Protein AF-A0A0C9QZH7-F1 (afdb_monomer_lite)

InterPro domains:
  IPR002656 Acyltransferase 3 domain [PF01757] (130-266)
  IPR052728 Oxygen and lipid transport regulator [PTHR11161] (38-274)

Structure (mmCIF, N/CA/C/O backbone):
data_AF-A0A0C9QZH7-F1
#
_entry.id   AF-A0A0C9QZH7-F1
#
loop_
_atom_site.group_PDB
_atom_site.id
_atom_site.type_symbol
_atom_site.label_atom_id
_atom_site.label_alt_id
_atom_site.label_comp_id
_atom_site.label_asym_id
_atom_site.label_entity_id
_atom_site.label_seq_id
_atom_site.pdbx_PDB_ins_code
_atom_site.Cartn_x
_atom_site.Cartn_y
_atom_site.Cartn_z
_atom_site.occupancy
_atom_site.B_iso_or_equiv
_atom_site.auth_seq_id
_atom_site.auth_comp_id
_atom_site.auth_asym_id
_atom_site.auth_atom_id
_atom_site.pdbx_PDB_model_num
ATOM 1 N N . MET A 1 1 ? 30.716 -9.832 -28.377 1.00 58.97 1 MET A N 1
ATOM 2 C CA . MET A 1 1 ? 31.434 -9.532 -29.642 1.00 58.97 1 MET A CA 1
ATOM 3 C C . MET A 1 1 ? 30.776 -10.191 -30.859 1.00 58.97 1 MET A C 1
ATOM 5 O O . MET A 1 1 ? 30.567 -9.501 -31.844 1.00 58.97 1 MET A O 1
ATOM 9 N N . ILE A 1 2 ? 30.371 -11.468 -30.780 1.00 73.25 2 ILE A N 1
ATOM 10 C CA . ILE A 1 2 ? 29.700 -12.195 -31.881 1.00 73.25 2 ILE A CA 1
ATOM 11 C C . ILE A 1 2 ? 28.333 -11.587 -32.252 1.00 73.25 2 ILE A C 1
ATOM 13 O O . ILE A 1 2 ? 28.113 -11.280 -33.414 1.00 73.25 2 ILE A O 1
ATOM 17 N N . LEU A 1 3 ? 27.451 -11.328 -31.275 1.00 66.56 3 LEU A N 1
ATOM 18 C CA . LEU A 1 3 ? 26.120 -10.742 -31.528 1.00 66.56 3 LEU A CA 1
ATOM 19 C C . LEU A 1 3 ? 26.189 -9.382 -32.236 1.00 66.56 3 LEU A C 1
ATOM 21 O O . LEU A 1 3 ? 25.459 -9.150 -33.189 1.00 66.56 3 LEU A O 1
ATOM 25 N N . ARG A 1 4 ? 27.113 -8.508 -31.816 1.00 66.06 4 ARG A N 1
ATOM 26 C CA . ARG A 1 4 ? 27.319 -7.197 -32.448 1.00 66.06 4 ARG A CA 1
ATOM 27 C C . ARG A 1 4 ? 27.715 -7.339 -33.918 1.00 66.06 4 ARG A C 1
ATOM 29 O O . ARG A 1 4 ? 27.120 -6.703 -34.772 1.00 66.06 4 ARG A O 1
ATOM 36 N N . LYS A 1 5 ? 28.650 -8.250 -34.203 1.00 69.88 5 LYS A N 1
ATOM 37 C CA . LYS A 1 5 ? 29.094 -8.559 -35.564 1.00 69.88 5 LYS A CA 1
ATOM 38 C C . LYS A 1 5 ? 27.959 -9.129 -36.426 1.00 69.88 5 LYS A C 1
ATOM 40 O O . LYS A 1 5 ? 27.836 -8.757 -37.580 1.00 69.88 5 LYS A O 1
ATOM 45 N N . ILE A 1 6 ? 27.093 -9.972 -35.859 1.00 69.75 6 ILE A N 1
ATOM 46 C CA . ILE A 1 6 ? 25.930 -10.542 -36.562 1.00 69.75 6 ILE A CA 1
ATOM 47 C C . ILE A 1 6 ? 24.923 -9.457 -36.977 1.00 69.75 6 ILE A C 1
ATOM 49 O O . ILE A 1 6 ? 24.438 -9.496 -38.110 1.00 69.75 6 ILE A O 1
ATOM 53 N N . PHE A 1 7 ? 24.622 -8.506 -36.085 1.00 68.19 7 PHE A N 1
ATOM 54 C CA . PHE A 1 7 ? 23.697 -7.405 -36.374 1.00 68.19 7 PHE A CA 1
ATOM 55 C C . PHE A 1 7 ? 24.301 -6.367 -37.333 1.00 68.19 7 PHE A C 1
ATOM 57 O O . PHE A 1 7 ? 23.619 -5.970 -38.276 1.00 68.19 7 PHE A O 1
ATOM 64 N N . ASP A 1 8 ? 25.578 -6.005 -37.162 1.00 68.38 8 ASP A N 1
ATOM 65 C CA . ASP A 1 8 ? 26.275 -5.052 -38.040 1.00 68.38 8 ASP A CA 1
ATOM 66 C C . ASP A 1 8 ? 26.484 -5.619 -39.459 1.00 68.38 8 ASP A C 1
ATOM 68 O O . ASP A 1 8 ? 26.298 -4.914 -40.448 1.00 68.38 8 ASP A O 1
ATOM 72 N N . GLU A 1 9 ? 26.828 -6.908 -39.589 1.00 70.56 9 GLU A N 1
ATOM 73 C CA . GLU A 1 9 ? 27.093 -7.553 -40.888 1.00 70.56 9 GLU A CA 1
ATOM 74 C C . GLU A 1 9 ? 25.821 -8.078 -41.585 1.00 70.56 9 GLU A C 1
ATOM 76 O O . GLU A 1 9 ? 25.919 -8.665 -42.663 1.00 70.56 9 GLU A O 1
ATOM 81 N N . ARG A 1 10 ? 24.625 -7.891 -40.993 1.00 66.31 10 ARG A N 1
ATOM 82 C CA . ARG A 1 10 ? 23.317 -8.352 -41.520 1.00 66.31 10 ARG A CA 1
ATOM 83 C C . ARG A 1 10 ? 23.343 -9.795 -42.053 1.00 66.31 10 ARG A C 1
ATOM 85 O O . ARG A 1 10 ? 22.723 -10.122 -43.063 1.00 66.31 10 ARG A O 1
ATOM 92 N N . THR A 1 11 ? 24.061 -10.679 -41.362 1.00 64.56 11 THR A N 1
ATOM 93 C CA . THR A 1 11 ? 24.297 -12.063 -41.820 1.00 64.56 11 THR A CA 1
ATOM 94 C C . THR A 1 11 ? 23.043 -12.942 -41.770 1.00 64.56 11 THR A C 1
ATOM 96 O O . THR A 1 11 ? 22.973 -13.957 -42.463 1.00 64.56 11 THR A O 1
ATOM 99 N N . TRP A 1 12 ? 22.020 -12.546 -41.004 1.00 60.03 12 TRP A N 1
ATOM 100 C CA . TRP A 1 12 ? 20.695 -13.161 -41.055 1.00 60.03 12 TRP A CA 1
ATOM 101 C C . TRP A 1 12 ? 19.835 -12.544 -42.161 1.00 60.03 12 TRP A C 1
ATOM 103 O O . TRP A 1 12 ? 19.553 -11.346 -42.162 1.00 60.03 12 TRP A O 1
ATOM 113 N N . SER A 1 13 ? 19.315 -13.397 -43.046 1.00 57.06 13 SER A N 1
ATOM 114 C CA . SER A 1 13 ? 18.390 -13.053 -44.138 1.00 57.06 13 SER A CA 1
ATOM 115 C C . SER A 1 13 ? 17.111 -12.327 -43.685 1.00 57.06 13 SER A C 1
ATOM 117 O O . SER A 1 13 ? 16.457 -11.675 -44.496 1.00 57.06 13 SER A O 1
ATOM 119 N N . ILE A 1 14 ? 16.787 -12.372 -42.389 1.00 57.16 14 ILE A N 1
ATOM 120 C CA . ILE A 1 14 ? 15.691 -11.633 -41.743 1.00 57.16 14 ILE A CA 1
ATOM 121 C C . ILE A 1 14 ? 15.914 -10.109 -41.746 1.00 57.16 14 ILE A C 1
ATOM 123 O O . ILE A 1 14 ? 14.947 -9.365 -41.899 1.00 57.16 14 ILE A O 1
ATOM 127 N N . GLY A 1 15 ? 17.161 -9.625 -41.655 1.00 54.03 15 GLY A N 1
ATOM 128 C CA . GLY A 1 15 ? 17.462 -8.183 -41.664 1.00 54.03 15 GLY A CA 1
ATOM 129 C C . GLY A 1 15 ? 17.142 -7.500 -43.000 1.00 54.03 15 GLY A C 1
ATOM 130 O O . GLY A 1 15 ? 16.769 -6.328 -43.036 1.00 54.03 15 GLY A O 1
ATOM 131 N N . ASN A 1 16 ? 17.198 -8.253 -44.102 1.00 57.75 16 ASN A N 1
ATOM 132 C CA . ASN A 1 16 ? 16.856 -7.747 -45.432 1.00 57.75 16 ASN A CA 1
ATOM 133 C C . ASN A 1 16 ? 15.344 -7.729 -45.707 1.00 57.75 16 ASN A C 1
ATOM 135 O O . ASN A 1 16 ? 14.916 -7.041 -46.631 1.00 57.75 16 ASN A O 1
ATOM 139 N N . LEU A 1 17 ? 14.530 -8.452 -44.927 1.00 54.88 17 LEU A N 1
ATOM 140 C CA . LEU A 1 17 ? 13.103 -8.628 -45.220 1.00 54.88 17 LEU A CA 1
ATOM 141 C C . LEU A 1 17 ? 12.234 -7.420 -44.820 1.00 54.88 17 LEU A C 1
ATOM 143 O O . LEU A 1 17 ? 11.124 -7.288 -45.325 1.00 54.88 17 LEU A O 1
ATOM 147 N N . TYR A 1 18 ? 12.726 -6.542 -43.934 1.00 58.31 18 TYR A N 1
ATOM 148 C CA . TYR A 1 18 ? 11.925 -5.449 -43.355 1.00 58.31 18 TYR A CA 1
ATOM 149 C C . TYR A 1 18 ? 12.631 -4.087 -43.221 1.00 58.31 18 TYR A C 1
ATOM 151 O O . TYR A 1 18 ? 12.056 -3.186 -42.617 1.00 58.31 18 TYR A O 1
ATOM 159 N N . GLN A 1 19 ? 13.847 -3.901 -43.761 1.00 63.44 19 GLN A N 1
ATOM 160 C CA . GLN A 1 19 ? 14.635 -2.660 -43.581 1.00 63.44 19 GLN A CA 1
ATOM 161 C C . GLN A 1 19 ? 14.744 -2.203 -42.106 1.00 63.44 19 GLN A C 1
ATOM 163 O O . GLN A 1 19 ? 14.801 -1.008 -41.824 1.00 63.44 19 GLN A O 1
ATOM 168 N N . MET A 1 20 ? 14.738 -3.135 -41.147 1.00 61.50 20 MET A N 1
ATOM 169 C CA . MET A 1 20 ? 14.875 -2.791 -39.731 1.00 61.50 20 MET A CA 1
ATOM 170 C C . MET A 1 20 ? 16.351 -2.744 -39.339 1.00 61.50 20 MET A C 1
ATOM 172 O O . MET A 1 20 ? 17.054 -3.751 -39.437 1.00 61.50 20 MET A O 1
ATOM 176 N N . ASP A 1 21 ? 16.803 -1.580 -38.872 1.00 67.31 21 ASP A N 1
ATOM 177 C CA . ASP A 1 21 ? 18.120 -1.406 -38.263 1.00 67.31 21 ASP A CA 1
ATOM 178 C C . ASP A 1 21 ? 18.044 -1.786 -36.781 1.00 67.31 21 ASP A C 1
ATOM 180 O O . ASP A 1 21 ? 17.466 -1.072 -35.960 1.00 67.31 21 ASP A O 1
ATOM 184 N N . PHE A 1 22 ? 18.606 -2.944 -36.438 1.00 68.56 22 PHE A N 1
ATOM 185 C CA . PHE A 1 22 ? 18.695 -3.400 -35.055 1.00 68.56 22 PHE A CA 1
ATOM 186 C C . PHE A 1 22 ? 19.964 -2.851 -34.408 1.00 68.56 22 PHE A C 1
ATOM 188 O O . PHE A 1 22 ? 21.071 -3.120 -34.871 1.00 68.56 22 PHE A O 1
ATOM 195 N N . THR A 1 23 ? 19.815 -2.123 -33.304 1.00 68.62 23 THR A N 1
ATOM 196 C CA . THR A 1 23 ? 20.938 -1.688 -32.472 1.00 68.62 23 THR A CA 1
ATOM 197 C C . THR A 1 23 ? 21.023 -2.564 -31.227 1.00 68.62 23 THR A C 1
ATOM 199 O O . THR A 1 23 ? 20.061 -2.735 -30.478 1.00 68.62 23 THR A O 1
ATOM 202 N N . LEU A 1 24 ? 22.197 -3.152 -30.987 1.00 72.00 24 LEU A N 1
ATOM 203 C CA . LEU A 1 24 ? 22.446 -3.888 -29.751 1.00 72.00 24 LEU A CA 1
ATOM 204 C C . LEU A 1 24 ? 22.598 -2.886 -28.599 1.00 72.00 24 LEU A C 1
ATOM 206 O O . LEU A 1 24 ? 23.644 -2.251 -28.477 1.00 72.00 24 LEU A O 1
ATOM 210 N N . MET A 1 25 ? 21.571 -2.755 -27.756 1.00 69.25 25 MET A N 1
ATOM 211 C CA . MET A 1 25 ? 21.599 -1.827 -26.617 1.00 69.25 25 MET A CA 1
ATOM 212 C C . MET A 1 25 ? 22.426 -2.350 -25.436 1.00 69.25 25 MET A C 1
ATOM 214 O O . MET A 1 25 ? 23.200 -1.605 -24.844 1.00 69.25 25 MET A O 1
ATOM 218 N N . SER A 1 26 ? 22.261 -3.623 -25.067 1.00 71.31 26 SER A N 1
ATOM 219 C CA . SER A 1 26 ? 22.904 -4.210 -23.887 1.00 71.31 26 SER A CA 1
ATOM 220 C C . SER A 1 26 ? 22.964 -5.734 -23.996 1.00 71.31 26 SER A C 1
ATOM 222 O O . SER A 1 26 ? 22.065 -6.359 -24.556 1.00 71.31 26 SER A O 1
ATOM 224 N N . VAL A 1 27 ? 24.029 -6.330 -23.457 1.00 74.31 27 VAL A N 1
ATOM 225 C CA . VAL A 1 27 ? 24.145 -7.776 -23.237 1.00 74.31 27 VAL A CA 1
ATOM 226 C C . VAL A 1 27 ? 24.260 -7.981 -21.734 1.00 74.31 27 VAL A C 1
ATOM 228 O O . VAL A 1 27 ? 25.170 -7.434 -21.114 1.00 74.31 27 VAL A O 1
ATOM 231 N N . ARG A 1 28 ? 23.337 -8.751 -21.156 1.00 69.81 28 ARG A N 1
ATOM 232 C CA . ARG A 1 28 ? 23.359 -9.123 -19.740 1.00 69.81 28 ARG A CA 1
ATOM 233 C C . ARG A 1 28 ? 23.639 -10.606 -19.592 1.00 69.81 28 ARG A C 1
AT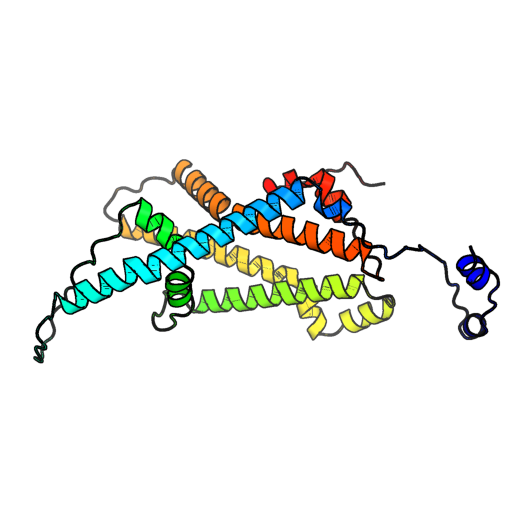OM 235 O O . ARG A 1 28 ? 23.011 -11.422 -20.263 1.00 69.81 28 ARG A O 1
ATOM 242 N N . ASP A 1 29 ? 24.524 -10.931 -18.662 1.00 73.31 29 ASP A N 1
ATOM 243 C CA . ASP A 1 29 ? 24.695 -12.291 -18.175 1.00 73.31 29 ASP A CA 1
ATOM 244 C C . ASP A 1 29 ? 23.714 -12.509 -17.021 1.00 73.31 29 ASP A C 1
ATOM 246 O O . ASP A 1 29 ? 23.845 -11.892 -15.964 1.00 73.31 29 ASP A O 1
ATOM 250 N N . LEU A 1 30 ? 22.718 -13.379 -17.219 1.00 76.94 30 LEU A N 1
ATOM 251 C CA . LEU A 1 30 ? 21.703 -13.699 -16.208 1.00 76.94 30 LEU A CA 1
ATOM 252 C C . LEU A 1 30 ? 22.266 -14.654 -15.147 1.00 76.94 30 LEU A C 1
ATOM 254 O O . LEU A 1 30 ? 21.816 -15.792 -14.986 1.00 76.94 30 LEU A O 1
ATOM 258 N N . LYS A 1 31 ? 23.311 -14.215 -14.449 1.00 74.12 31 LYS A N 1
ATOM 259 C CA . LYS A 1 31 ? 23.884 -14.949 -13.330 1.00 74.12 31 LYS A CA 1
ATOM 260 C C . LYS A 1 31 ? 23.277 -14.413 -12.042 1.00 74.12 31 LYS A C 1
ATOM 262 O O . LYS A 1 31 ? 23.461 -13.252 -11.701 1.00 74.12 31 LYS A O 1
ATOM 267 N N . ASN A 1 32 ? 22.574 -15.285 -11.326 1.00 74.88 32 ASN A N 1
ATOM 268 C CA . ASN A 1 32 ? 22.020 -14.967 -10.017 1.00 74.88 32 ASN A CA 1
ATOM 269 C C . ASN A 1 32 ? 23.166 -14.866 -8.998 1.00 74.88 32 ASN A C 1
ATOM 271 O O . ASN A 1 32 ? 23.715 -15.885 -8.568 1.00 74.88 32 ASN A O 1
ATOM 275 N N . ASP A 1 33 ? 23.560 -13.639 -8.677 1.00 76.88 33 ASP A N 1
ATOM 276 C CA . ASP A 1 33 ? 24.579 -13.324 -7.690 1.00 76.88 33 ASP A CA 1
ATOM 277 C C . ASP A 1 33 ? 23.905 -12.853 -6.399 1.00 76.88 33 ASP A C 1
ATOM 279 O O . ASP A 1 33 ? 23.362 -11.753 -6.325 1.00 76.88 33 ASP A O 1
ATOM 283 N N . MET A 1 34 ? 23.956 -13.680 -5.353 1.00 80.00 34 MET A N 1
ATOM 284 C CA . MET A 1 34 ? 23.228 -13.462 -4.090 1.00 80.00 34 MET A CA 1
ATOM 285 C C . MET A 1 34 ? 23.723 -12.260 -3.275 1.00 80.00 34 MET A C 1
ATOM 287 O O . MET A 1 34 ? 23.207 -11.989 -2.191 1.00 80.00 34 MET A O 1
ATOM 291 N N . THR A 1 35 ? 24.707 -11.521 -3.781 1.00 78.94 35 THR A N 1
ATOM 292 C CA . THR A 1 35 ? 25.282 -10.328 -3.159 1.00 78.94 35 THR A CA 1
ATOM 293 C C . THR A 1 35 ? 24.225 -9.269 -2.819 1.00 78.94 35 THR A C 1
ATOM 295 O O . THR A 1 35 ? 24.334 -8.626 -1.776 1.00 78.94 35 THR A O 1
ATOM 298 N N . TYR A 1 36 ? 23.148 -9.137 -3.608 1.00 75.12 36 TYR A N 1
ATOM 299 C CA . TYR A 1 36 ? 22.066 -8.179 -3.319 1.00 75.12 36 TYR A CA 1
ATOM 300 C C . TYR A 1 36 ? 21.336 -8.474 -1.995 1.00 75.12 36 TYR A C 1
ATOM 302 O O . TYR A 1 36 ? 20.927 -7.537 -1.305 1.00 75.12 36 TYR A O 1
ATOM 310 N N . LEU A 1 37 ? 21.239 -9.749 -1.588 1.00 80.38 37 LEU A N 1
ATOM 311 C CA . LEU A 1 37 ? 20.615 -10.159 -0.321 1.00 80.38 37 LEU A CA 1
ATOM 312 C C . LEU A 1 37 ? 21.428 -9.733 0.907 1.00 80.38 37 LEU A C 1
ATOM 314 O O . LEU A 1 37 ? 20.871 -9.600 1.994 1.00 80.38 37 LEU A O 1
ATOM 318 N N . MET A 1 38 ? 22.734 -9.510 0.740 1.00 80.81 38 MET A N 1
ATOM 319 C CA . MET A 1 38 ? 23.635 -9.099 1.821 1.00 80.81 38 MET A CA 1
ATOM 320 C C . MET A 1 38 ? 23.606 -7.591 2.086 1.00 80.81 38 MET A C 1
ATOM 322 O O . MET A 1 38 ? 24.260 -7.105 3.010 1.00 80.81 38 MET A O 1
ATOM 326 N N . THR A 1 39 ? 22.831 -6.831 1.311 1.00 83.19 39 THR A N 1
ATOM 327 C CA . THR A 1 39 ? 22.608 -5.411 1.582 1.00 83.19 39 THR A CA 1
ATOM 328 C C . THR A 1 39 ? 21.910 -5.257 2.930 1.00 83.19 39 THR A C 1
ATOM 330 O O . THR A 1 39 ? 20.893 -5.898 3.199 1.00 83.19 39 THR A O 1
ATOM 333 N N . TRP A 1 40 ? 22.415 -4.362 3.784 1.00 84.31 40 TRP A N 1
ATOM 334 C CA . TRP A 1 40 ? 21.884 -4.177 5.141 1.00 84.31 40 TRP A CA 1
ATOM 335 C C . TRP A 1 40 ? 20.370 -3.896 5.170 1.00 84.31 40 TRP A C 1
ATOM 337 O O . TRP A 1 40 ? 19.694 -4.294 6.112 1.00 84.31 40 TRP A O 1
ATOM 347 N N . ARG A 1 41 ? 19.817 -3.268 4.126 1.00 82.44 41 ARG A N 1
ATOM 348 C CA . ARG A 1 41 ? 18.382 -2.964 3.976 1.00 82.44 41 ARG A CA 1
ATOM 349 C C . ARG A 1 41 ? 17.527 -4.206 3.786 1.00 82.44 41 ARG A C 1
ATOM 351 O O . ARG A 1 41 ? 16.496 -4.349 4.443 1.00 82.44 41 ARG A O 1
ATOM 358 N N . VAL A 1 42 ? 17.981 -5.119 2.930 1.00 83.50 42 VAL A N 1
ATOM 359 C CA . VAL A 1 42 ? 17.335 -6.412 2.693 1.00 83.50 42 VAL A CA 1
ATOM 360 C C . VAL A 1 42 ? 17.395 -7.259 3.959 1.00 83.50 42 VAL A C 1
ATOM 362 O O . VAL A 1 42 ? 16.382 -7.826 4.361 1.00 83.50 42 VAL A O 1
ATOM 365 N N . ILE A 1 43 ? 18.539 -7.258 4.651 1.00 87.19 43 ILE A N 1
ATOM 366 C CA . ILE A 1 43 ? 18.695 -7.943 5.940 1.00 87.19 43 ILE A CA 1
ATOM 367 C C . ILE A 1 43 ? 17.719 -7.371 6.977 1.00 87.19 43 ILE A C 1
ATOM 369 O O . ILE A 1 43 ? 16.982 -8.125 7.609 1.00 87.19 43 ILE A O 1
ATOM 373 N N . VAL A 1 44 ? 17.661 -6.044 7.131 1.00 87.00 44 VAL A N 1
ATOM 374 C CA . VAL A 1 44 ? 16.740 -5.376 8.067 1.00 87.00 44 VAL A CA 1
ATOM 375 C C . VAL A 1 44 ? 15.283 -5.683 7.720 1.00 87.00 44 VAL A C 1
ATOM 377 O O . VAL A 1 44 ? 14.512 -6.048 8.606 1.00 87.00 44 VAL A O 1
ATOM 380 N N . THR A 1 45 ? 14.908 -5.608 6.444 1.00 86.56 45 THR A N 1
ATOM 381 C CA . THR A 1 45 ? 13.556 -5.947 5.973 1.00 86.56 45 THR A CA 1
ATOM 382 C C . THR A 1 45 ? 13.222 -7.406 6.277 1.00 86.56 45 THR A C 1
ATOM 384 O O . THR A 1 45 ? 12.159 -7.696 6.827 1.00 86.56 45 THR A O 1
ATOM 387 N N . GLY A 1 46 ? 14.146 -8.327 5.994 1.00 88.31 46 GLY A N 1
ATOM 388 C CA . GLY A 1 46 ? 14.000 -9.748 6.293 1.00 88.31 46 GLY A CA 1
ATOM 389 C C . GLY A 1 46 ? 13.807 -10.010 7.787 1.00 88.31 46 GLY A C 1
ATOM 390 O O . GLY A 1 46 ? 12.908 -10.759 8.165 1.00 88.31 46 GLY A O 1
ATOM 391 N N . ILE A 1 47 ? 14.575 -9.333 8.649 1.00 90.56 47 ILE A N 1
ATOM 392 C CA . ILE A 1 47 ? 14.421 -9.409 10.109 1.00 90.56 47 ILE A CA 1
ATOM 393 C C . ILE A 1 47 ? 13.047 -8.882 10.539 1.00 90.56 47 ILE A C 1
ATOM 395 O O . ILE A 1 47 ? 12.372 -9.536 11.331 1.00 90.56 47 ILE A O 1
ATOM 399 N N . ILE A 1 48 ? 12.599 -7.737 10.014 1.00 89.44 48 ILE A N 1
ATOM 400 C CA . ILE A 1 48 ? 11.284 -7.158 10.340 1.00 89.44 48 ILE A CA 1
ATOM 401 C C . ILE A 1 48 ? 10.155 -8.123 9.964 1.00 89.44 48 ILE A C 1
ATOM 403 O O . ILE A 1 48 ? 9.243 -8.345 10.767 1.00 89.44 48 ILE A O 1
ATOM 407 N N . ILE A 1 49 ? 10.220 -8.726 8.774 1.00 89.81 49 ILE A N 1
ATOM 408 C CA . ILE A 1 49 ? 9.233 -9.709 8.314 1.00 89.81 49 ILE A CA 1
ATOM 409 C C . ILE A 1 49 ? 9.259 -10.944 9.219 1.00 89.81 49 ILE A C 1
ATOM 411 O O . ILE A 1 49 ? 8.209 -11.362 9.705 1.00 89.81 49 ILE A O 1
ATOM 415 N N . LEU A 1 50 ? 10.444 -11.491 9.508 1.00 92.69 50 LEU A N 1
ATOM 416 C CA . LEU A 1 50 ? 10.606 -12.654 10.383 1.00 92.69 50 LEU A CA 1
ATOM 417 C C . LEU A 1 50 ? 10.027 -12.392 11.780 1.00 92.69 50 LEU A C 1
ATOM 419 O O . LEU A 1 50 ? 9.231 -13.185 12.278 1.00 92.69 50 LEU A O 1
ATOM 423 N N . VAL A 1 51 ? 10.386 -11.269 12.404 1.00 92.38 51 VAL A N 1
ATOM 424 C CA . VAL A 1 51 ? 9.884 -10.878 13.730 1.00 92.38 51 VAL A CA 1
ATOM 425 C C . VAL A 1 51 ? 8.367 -10.713 13.706 1.00 92.38 51 VAL A C 1
ATOM 427 O O . VAL A 1 51 ? 7.685 -11.211 14.599 1.00 92.38 51 VAL A O 1
ATOM 430 N N . SER A 1 52 ? 7.817 -10.080 12.669 1.00 90.31 52 SER A N 1
ATOM 431 C CA . SER A 1 52 ? 6.367 -9.916 12.519 1.00 90.31 52 SER A CA 1
ATOM 432 C C . SER A 1 52 ? 5.655 -11.268 12.402 1.00 90.31 52 SER A C 1
ATOM 434 O O . SER A 1 52 ? 4.650 -11.492 13.076 1.00 90.31 52 SER A O 1
ATOM 436 N N . LEU A 1 53 ? 6.197 -12.204 11.616 1.00 91.94 53 LEU A N 1
ATOM 437 C CA . LEU A 1 53 ? 5.661 -13.562 11.498 1.00 91.94 53 LEU A CA 1
ATOM 438 C C . LEU A 1 53 ? 5.733 -14.321 12.828 1.00 91.94 53 LEU A C 1
ATOM 440 O O . LEU A 1 53 ? 4.761 -14.966 13.218 1.00 91.94 53 LEU A O 1
ATOM 444 N N . LEU A 1 54 ? 6.840 -14.204 13.566 1.00 94.19 54 LEU A N 1
ATOM 445 C CA . LEU A 1 54 ? 6.982 -14.811 14.891 1.00 94.19 54 LEU A CA 1
ATOM 446 C C . LEU A 1 54 ? 5.955 -14.255 15.884 1.00 94.19 54 LEU A C 1
ATOM 448 O O . LEU A 1 54 ? 5.319 -15.032 16.596 1.00 94.19 54 LEU A O 1
ATOM 452 N N . LEU A 1 55 ? 5.736 -12.936 15.903 1.00 93.31 55 LEU A N 1
ATOM 453 C CA . LEU A 1 55 ? 4.705 -12.310 16.736 1.00 93.31 55 LEU A CA 1
ATOM 454 C C . LEU A 1 55 ? 3.306 -12.825 16.385 1.00 93.31 55 LEU A C 1
ATOM 456 O O . LEU A 1 55 ? 2.521 -13.115 17.288 1.00 93.31 55 LEU A O 1
ATOM 460 N N . VAL A 1 56 ? 3.011 -13.011 15.095 1.00 94.19 56 VAL A N 1
ATOM 461 C CA . VAL A 1 56 ? 1.739 -13.587 14.640 1.00 94.19 56 VAL A CA 1
ATOM 462 C C . VAL A 1 56 ? 1.585 -15.040 15.085 1.00 94.19 56 VAL A C 1
ATOM 464 O O . VAL A 1 56 ? 0.524 -15.421 15.588 1.00 94.19 56 VAL A O 1
ATOM 467 N N . ILE A 1 57 ? 2.633 -15.858 14.964 1.00 93.94 57 ILE A N 1
ATOM 468 C CA . ILE A 1 57 ? 2.617 -17.261 15.402 1.00 93.94 57 ILE A CA 1
ATOM 469 C C . ILE A 1 57 ? 2.393 -17.344 16.916 1.00 93.94 57 ILE A C 1
ATOM 471 O O . ILE A 1 57 ? 1.518 -18.086 17.370 1.00 93.94 57 ILE A O 1
ATOM 475 N N . VAL A 1 58 ? 3.134 -16.557 17.701 1.00 94.00 58 VAL A N 1
ATOM 476 C CA . VAL A 1 58 ? 3.012 -16.507 19.166 1.00 94.00 58 VAL A CA 1
ATOM 477 C C . VAL A 1 58 ? 1.626 -16.013 19.582 1.00 94.00 58 VAL A C 1
ATOM 479 O O . VAL A 1 58 ? 0.984 -16.647 20.423 1.00 94.00 58 VAL A O 1
ATOM 482 N N . GLY A 1 59 ? 1.130 -14.938 18.963 1.00 92.94 59 GLY A N 1
ATOM 483 C CA . GLY A 1 59 ? -0.202 -14.384 19.210 1.00 92.94 59 GLY A CA 1
ATOM 484 C C . GLY A 1 59 ? -1.314 -15.385 18.915 1.00 92.94 59 GLY A C 1
ATOM 485 O O . GLY A 1 59 ? -2.196 -15.603 19.745 1.00 92.94 59 GLY A O 1
ATOM 486 N N . THR A 1 60 ? -1.222 -16.075 17.779 1.00 93.69 60 THR A N 1
ATOM 487 C CA . THR A 1 60 ? -2.194 -17.100 17.372 1.00 93.69 60 THR A CA 1
ATOM 488 C C . THR A 1 60 ? -2.141 -18.321 18.295 1.00 93.69 60 THR A C 1
ATOM 490 O O . THR A 1 60 ? -3.180 -18.835 18.711 1.00 93.69 60 THR A O 1
ATOM 493 N N . CYS A 1 61 ? -0.943 -18.763 18.696 1.00 93.31 61 CYS A N 1
ATOM 494 C CA . CYS A 1 61 ? -0.778 -19.849 19.666 1.00 93.31 61 CYS A CA 1
ATOM 495 C C . CYS A 1 61 ? -1.369 -19.495 21.036 1.00 93.31 61 CYS A C 1
ATOM 497 O O . CYS A 1 61 ? -2.058 -20.322 21.638 1.00 93.31 61 CYS A O 1
ATOM 499 N N . TYR A 1 62 ? -1.110 -18.282 21.532 1.00 92.44 62 TYR A N 1
ATOM 500 C CA . TYR A 1 62 ? -1.664 -17.788 22.793 1.00 92.44 62 TYR A CA 1
ATOM 501 C C . TYR A 1 62 ? -3.194 -17.725 22.747 1.00 92.44 62 TYR A C 1
ATOM 503 O O . TYR A 1 62 ? -3.861 -18.190 23.674 1.00 92.44 62 TYR A O 1
ATOM 511 N N . ASP A 1 63 ? -3.750 -17.202 21.656 1.00 91.00 63 ASP A N 1
ATOM 512 C CA . ASP A 1 63 ? -5.191 -17.092 21.461 1.00 91.00 63 ASP A CA 1
ATOM 513 C C . ASP A 1 63 ? -5.864 -18.474 21.498 1.00 91.00 63 ASP A C 1
ATOM 515 O O . ASP A 1 63 ? -6.692 -18.749 22.369 1.00 91.00 63 ASP A O 1
ATOM 519 N N . LEU A 1 64 ? -5.414 -19.407 20.655 1.00 89.81 64 LEU A N 1
ATOM 520 C CA . LEU A 1 64 ? -5.999 -20.747 20.572 1.00 89.81 64 LEU A CA 1
ATOM 521 C C . LEU A 1 64 ? -5.830 -21.559 21.865 1.00 89.81 64 LEU A C 1
ATOM 523 O O . LEU A 1 64 ? -6.752 -22.256 22.293 1.00 89.81 64 LEU A O 1
ATOM 527 N N . ARG A 1 65 ? -4.653 -21.500 22.504 1.00 88.50 65 ARG A N 1
ATOM 528 C CA . ARG A 1 65 ? -4.352 -22.357 23.665 1.00 88.50 65 ARG A CA 1
ATOM 529 C C . ARG A 1 65 ? -4.844 -21.790 24.984 1.00 88.50 65 ARG A C 1
ATOM 531 O O . ARG A 1 65 ? -5.243 -22.566 25.851 1.00 88.50 65 ARG A O 1
ATOM 538 N N . VAL A 1 66 ? -4.784 -20.475 25.164 1.00 86.38 66 VAL A N 1
ATOM 539 C CA . VAL A 1 66 ? -5.061 -19.826 26.450 1.00 86.38 66 VAL A CA 1
ATOM 540 C C . VAL A 1 66 ? -6.368 -19.054 26.385 1.00 86.38 66 VAL A C 1
ATOM 542 O O . VAL A 1 66 ? -7.240 -19.276 27.225 1.00 86.38 66 VAL A O 1
ATOM 545 N N . HIS A 1 67 ? -6.529 -18.166 25.404 1.00 83.81 67 HIS A N 1
ATOM 546 C CA . HIS A 1 67 ? -7.678 -17.264 25.354 1.00 83.81 67 HIS A CA 1
ATOM 547 C C . HIS A 1 67 ? -8.989 -18.009 25.062 1.00 83.81 67 HIS A C 1
ATOM 549 O O . HIS A 1 67 ? -9.926 -17.933 25.860 1.00 83.81 67 HIS A O 1
ATOM 555 N N . GLN A 1 68 ? -9.031 -18.817 24.001 1.00 85.12 68 GLN A N 1
ATOM 556 C CA . GLN A 1 68 ? -10.216 -19.596 23.623 1.00 85.12 68 GLN A CA 1
ATOM 557 C C . GLN A 1 68 ? -10.595 -20.633 24.688 1.00 85.12 68 GLN A C 1
ATOM 559 O O . GLN A 1 68 ? -11.771 -20.778 25.021 1.00 85.12 68 GLN A O 1
ATOM 564 N N . LYS A 1 69 ? -9.614 -21.304 25.309 1.00 85.56 69 LYS A N 1
ATOM 565 C CA . LYS A 1 69 ? -9.888 -22.249 26.406 1.00 85.56 69 LYS A CA 1
ATOM 566 C C . LYS A 1 69 ? -10.463 -21.561 27.645 1.00 85.56 69 LYS A C 1
ATOM 568 O O . LYS A 1 69 ? -11.369 -22.105 28.272 1.00 85.56 69 LYS A O 1
ATOM 573 N N . ARG A 1 70 ? -9.984 -20.360 27.998 1.00 83.06 70 ARG A N 1
ATOM 574 C CA . ARG A 1 70 ? -10.574 -19.549 29.082 1.00 83.06 70 ARG A CA 1
ATOM 575 C C . ARG A 1 70 ? -12.006 -19.135 28.748 1.00 83.06 70 ARG A C 1
ATOM 577 O O . ARG A 1 70 ? -12.877 -19.252 29.604 1.00 83.06 70 ARG A O 1
ATOM 584 N N . LEU A 1 71 ? -12.261 -18.715 27.507 1.00 81.31 71 LEU A N 1
ATOM 585 C CA . LEU A 1 71 ? -13.606 -18.385 27.028 1.00 81.31 71 LEU A CA 1
ATOM 586 C C . LEU A 1 71 ? -14.560 -19.583 27.126 1.00 81.31 71 LEU A C 1
ATOM 588 O O . LEU A 1 71 ? -15.671 -19.437 27.630 1.00 81.31 71 LEU A O 1
ATOM 592 N N . GLN A 1 72 ? -14.128 -20.768 26.691 1.00 82.38 72 GLN A N 1
ATOM 593 C CA . GLN A 1 72 ? -14.924 -21.995 26.777 1.00 82.38 72 GLN A CA 1
ATOM 594 C C . GLN A 1 72 ? -15.183 -22.411 28.228 1.00 82.38 72 GLN A C 1
ATOM 596 O O . GLN A 1 72 ? -16.334 -22.648 28.582 1.00 82.38 72 GLN A O 1
ATOM 601 N N . LYS A 1 73 ? -14.151 -22.414 29.086 1.00 81.50 73 LYS A N 1
ATOM 602 C CA . LYS A 1 73 ? -14.290 -22.740 30.514 1.00 81.50 73 LYS A CA 1
ATOM 603 C C . LYS A 1 73 ? -15.279 -21.807 31.219 1.00 81.50 73 LYS A C 1
ATOM 605 O O . LYS A 1 73 ? -16.091 -22.271 32.014 1.00 81.50 73 LYS A O 1
ATOM 610 N N . ASN A 1 74 ? -15.249 -20.512 30.904 1.00 76.56 74 ASN A N 1
ATOM 611 C CA . ASN A 1 74 ? -16.184 -19.537 31.463 1.00 76.56 74 ASN A CA 1
ATOM 612 C C . ASN A 1 74 ? -17.618 -19.748 30.951 1.00 76.56 74 ASN A C 1
ATOM 614 O O . ASN A 1 74 ? -18.554 -19.646 31.739 1.00 76.56 74 ASN A O 1
ATOM 618 N N . LYS A 1 75 ? -17.800 -20.099 29.668 1.00 78.38 75 LYS A N 1
ATOM 619 C CA . LYS A 1 75 ? -19.117 -20.475 29.117 1.00 78.38 75 LYS A CA 1
ATOM 620 C C . LYS A 1 75 ? -19.685 -21.729 29.788 1.00 78.38 75 LYS A C 1
ATOM 622 O O . LYS A 1 75 ? -20.875 -21.773 30.062 1.00 78.38 75 LYS A O 1
ATOM 627 N N . THR A 1 76 ? -18.851 -22.727 30.087 1.00 72.62 76 THR A N 1
ATOM 628 C CA . THR A 1 76 ? -19.287 -23.951 30.785 1.00 72.62 76 THR A CA 1
ATOM 629 C C . THR A 1 76 ? -19.497 -23.751 32.288 1.00 72.62 76 THR A C 1
ATOM 631 O O . THR A 1 76 ? -20.330 -24.428 32.874 1.00 72.62 76 THR A O 1
ATOM 634 N N . ALA A 1 77 ? -18.763 -22.828 32.919 1.00 67.19 77 ALA A N 1
ATOM 635 C CA . ALA A 1 77 ? -18.899 -22.504 34.343 1.00 67.19 77 ALA A CA 1
ATOM 636 C C . ALA A 1 77 ? -20.078 -21.561 34.645 1.00 67.19 77 ALA A C 1
ATOM 638 O O . ALA A 1 77 ? -20.490 -21.449 35.795 1.00 67.19 77 ALA A O 1
ATOM 639 N N . SER A 1 78 ? -20.631 -20.899 33.625 1.00 56.00 78 SER A N 1
ATOM 640 C CA . SER A 1 78 ? -21.84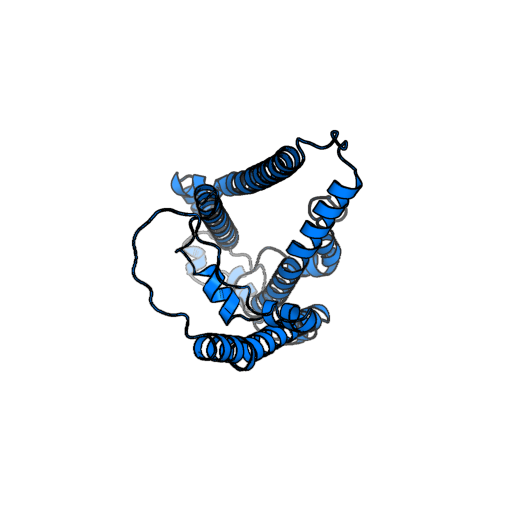1 -20.082 33.725 1.00 56.00 78 SER A CA 1
ATOM 641 C C . SER A 1 78 ? -22.945 -20.662 32.828 1.00 56.00 78 SER A C 1
ATOM 643 O O . SER A 1 78 ? -23.227 -20.114 31.761 1.00 56.00 78 SER A O 1
ATOM 645 N N . PRO A 1 79 ? -23.580 -21.788 33.210 1.00 51.72 79 PRO A N 1
ATOM 646 C CA . PRO A 1 79 ? -24.798 -22.230 32.552 1.00 51.72 79 PRO A CA 1
ATOM 647 C C . PRO A 1 79 ? -25.937 -21.301 32.999 1.00 51.72 79 PRO A C 1
ATOM 649 O O . PRO A 1 79 ? -26.610 -21.548 33.994 1.00 51.72 79 PRO A O 1
ATOM 652 N N . GLY A 1 80 ? -26.125 -20.179 32.304 1.00 45.41 80 GLY A N 1
ATOM 653 C CA . GLY A 1 80 ? -27.321 -19.355 32.481 1.00 45.41 80 GLY A CA 1
ATOM 654 C C . GLY A 1 80 ? -28.573 -20.148 32.070 1.00 45.41 80 GLY A C 1
ATOM 655 O O . GLY A 1 80 ? -28.531 -20.843 31.049 1.00 45.41 80 GLY A O 1
ATOM 656 N N . PRO A 1 81 ? -29.676 -20.087 32.839 1.00 47.78 81 PRO A N 1
ATOM 657 C CA . PRO A 1 81 ? -30.880 -20.857 32.556 1.00 47.78 81 PRO A CA 1
ATOM 658 C C . PRO A 1 81 ? -31.507 -20.406 31.233 1.00 47.78 81 PRO A C 1
ATOM 660 O O . PRO A 1 81 ? -31.635 -19.211 30.963 1.00 47.78 81 PRO A O 1
ATOM 663 N N . LYS A 1 82 ? -31.944 -21.369 30.414 1.00 43.75 82 LYS A N 1
ATOM 664 C CA . LYS A 1 82 ? -32.890 -21.105 29.327 1.00 43.75 82 LYS A CA 1
ATOM 665 C C . LYS A 1 82 ? -34.222 -20.708 29.967 1.00 43.75 82 LYS A C 1
ATOM 667 O O . LYS A 1 82 ? -34.986 -21.581 30.360 1.00 43.75 82 LYS A O 1
ATOM 672 N N . VAL A 1 83 ? -34.486 -19.411 30.091 1.00 33.06 83 VAL A N 1
ATOM 673 C CA . VAL A 1 83 ? -35.833 -18.904 30.376 1.00 33.06 83 VAL A CA 1
ATOM 674 C C . VAL A 1 83 ? -36.398 -18.354 29.077 1.00 33.06 83 VAL A C 1
ATOM 676 O O . VAL A 1 83 ? -36.010 -17.296 28.594 1.00 33.06 83 VAL A O 1
ATOM 679 N N . SER A 1 84 ? -37.293 -19.134 28.489 1.00 38.75 84 SER A N 1
ATOM 680 C CA . SER A 1 84 ? -38.253 -18.707 27.483 1.00 38.75 84 SER A CA 1
ATOM 681 C C . SER A 1 84 ? -39.377 -17.942 28.176 1.00 38.75 84 SER A C 1
ATOM 683 O O . SER A 1 84 ? -40.217 -18.603 28.773 1.00 38.75 84 SER A O 1
ATOM 685 N N . VAL A 1 85 ? -39.412 -16.606 28.112 1.00 34.09 85 VAL A N 1
ATOM 686 C CA . VAL A 1 85 ? -40.637 -15.817 28.357 1.00 34.09 85 VAL A CA 1
ATOM 687 C C . VAL A 1 85 ? -40.579 -14.494 27.575 1.00 34.09 85 VAL A C 1
ATOM 689 O O . VAL A 1 85 ? -39.601 -13.753 27.656 1.00 34.09 85 VAL A O 1
ATOM 692 N N . GLU A 1 86 ? -41.644 -14.240 26.813 1.00 39.88 86 GLU A N 1
ATOM 693 C CA . GLU A 1 86 ? -42.085 -12.950 26.268 1.00 39.88 86 GLU A CA 1
ATOM 694 C C . GLU A 1 86 ? -41.919 -11.770 27.241 1.00 39.88 86 GLU A C 1
ATOM 696 O O . GLU A 1 86 ? -42.343 -11.848 28.390 1.00 39.88 86 GLU A O 1
ATOM 701 N N . ASN A 1 87 ? -41.381 -10.650 26.749 1.00 31.95 87 ASN A N 1
ATOM 702 C CA . ASN A 1 87 ? -41.897 -9.276 26.902 1.00 31.95 87 ASN A CA 1
ATOM 703 C C . ASN A 1 87 ? -40.770 -8.241 26.789 1.00 31.95 87 ASN A C 1
ATOM 705 O O . ASN A 1 87 ? -39.672 -8.405 27.318 1.00 31.95 87 ASN A O 1
ATOM 709 N N . GLY A 1 88 ? -41.065 -7.162 26.059 1.00 39.31 88 GLY A N 1
ATOM 710 C CA . GLY A 1 88 ? -40.139 -6.084 25.734 1.00 39.31 88 GLY A CA 1
ATOM 711 C C . GLY A 1 88 ? -39.619 -5.332 26.960 1.00 39.31 88 GLY A C 1
ATOM 712 O O . GLY A 1 88 ? -40.360 -4.635 27.646 1.00 39.31 88 GLY A O 1
ATOM 713 N N . GLY A 1 89 ? -38.310 -5.423 27.171 1.00 28.17 89 GLY A N 1
ATOM 714 C CA . GLY A 1 89 ? -37.510 -4.582 28.059 1.00 28.17 89 GLY A CA 1
ATOM 715 C C . GLY A 1 89 ? -36.050 -4.615 27.588 1.00 28.17 89 GLY A C 1
ATOM 716 O O . GLY A 1 89 ? -35.654 -5.594 26.949 1.00 28.17 89 GLY A O 1
ATOM 717 N N . PRO A 1 90 ? -35.245 -3.560 27.817 1.00 36.69 90 PRO A N 1
ATOM 718 C CA . PRO A 1 90 ? -33.910 -3.458 27.238 1.00 36.69 90 PRO A CA 1
ATOM 719 C C . PRO A 1 90 ? -33.027 -4.594 27.761 1.00 36.69 90 PRO A C 1
ATOM 721 O O . PRO A 1 90 ? -32.711 -4.671 28.947 1.00 36.69 90 PRO A O 1
ATOM 724 N N . SER A 1 91 ? -32.644 -5.496 26.859 1.00 32.47 91 SER A N 1
ATOM 725 C CA . SER A 1 91 ? -31.745 -6.606 27.147 1.00 32.47 91 SER A CA 1
ATOM 726 C C . SER A 1 91 ? -30.395 -6.053 27.603 1.00 32.47 91 SER A C 1
ATOM 728 O O . SER A 1 91 ? -29.640 -5.501 26.798 1.00 32.47 91 SER A O 1
ATOM 730 N N . ASN A 1 92 ? -30.083 -6.195 28.890 1.00 32.47 92 ASN A N 1
ATOM 731 C CA . ASN A 1 92 ? -28.742 -5.921 29.387 1.00 32.47 92 ASN A CA 1
ATOM 732 C C . ASN A 1 92 ? -27.753 -6.871 28.688 1.00 32.47 92 ASN A C 1
ATOM 734 O O . ASN A 1 92 ? -27.997 -8.082 28.660 1.00 32.47 92 ASN A O 1
ATOM 738 N N . PRO A 1 93 ? -26.655 -6.359 28.102 1.00 35.72 93 PRO A N 1
ATOM 739 C CA . PRO A 1 93 ? -25.668 -7.207 27.453 1.00 35.72 93 PRO A CA 1
ATOM 740 C C . PRO A 1 93 ? -25.040 -8.171 28.476 1.00 35.72 93 PRO A C 1
ATOM 742 O O . PRO A 1 93 ? -24.906 -7.818 29.652 1.00 35.72 93 PRO A O 1
ATOM 745 N N . PRO A 1 94 ? -24.650 -9.388 28.051 1.00 37.72 94 PRO A N 1
ATOM 746 C CA . PRO A 1 94 ? -24.055 -10.383 28.936 1.00 37.72 94 PRO A CA 1
ATOM 747 C C . PRO A 1 94 ? -22.797 -9.831 29.634 1.00 37.72 94 PRO A C 1
ATOM 749 O O . PRO A 1 94 ? -22.106 -8.976 29.067 1.00 37.72 94 PRO A O 1
ATOM 752 N N . PRO A 1 95 ? -22.478 -10.305 30.856 1.00 39.03 95 PRO A N 1
ATOM 753 C CA . PRO A 1 95 ? -21.386 -9.761 31.655 1.00 39.03 95 PRO A CA 1
ATOM 754 C C . PRO A 1 95 ? -20.048 -9.839 30.899 1.00 39.03 95 PRO A C 1
ATOM 756 O O . PRO A 1 95 ? -19.782 -10.823 30.199 1.00 39.03 95 PRO A O 1
ATOM 759 N N . PRO A 1 96 ? -19.189 -8.809 31.016 1.00 43.44 96 PRO A N 1
ATOM 760 C CA . PRO A 1 96 ? -17.967 -8.723 30.239 1.00 43.44 96 PRO A CA 1
ATOM 761 C C . PRO A 1 96 ? -17.010 -9.840 30.655 1.00 43.44 96 PRO A C 1
ATOM 763 O O . PRO A 1 96 ? -16.583 -9.931 31.805 1.00 43.44 96 PRO A O 1
ATOM 766 N N . VAL A 1 97 ? -16.641 -10.673 29.682 1.00 55.19 97 VAL A N 1
ATOM 767 C CA . VAL A 1 97 ? -15.483 -11.567 29.761 1.00 55.19 97 VAL A CA 1
ATOM 768 C C . VAL A 1 97 ? -14.308 -10.776 30.340 1.00 55.19 97 VAL A C 1
ATOM 770 O O . VAL A 1 97 ? -14.011 -9.683 29.853 1.00 55.19 97 VAL A O 1
ATOM 773 N N . SER A 1 98 ? -13.642 -11.320 31.366 1.00 57.19 98 SER A N 1
ATOM 774 C CA . SER A 1 98 ? -12.443 -10.728 31.968 1.00 57.19 98 SER A CA 1
ATOM 775 C C . SER A 1 98 ? -11.465 -10.333 30.860 1.00 57.19 98 SER A C 1
ATOM 777 O O . SER A 1 98 ? -10.893 -11.205 30.194 1.00 57.19 98 SER A O 1
ATOM 779 N N . ARG A 1 99 ? -11.324 -9.025 30.617 1.00 64.12 99 ARG A N 1
ATOM 780 C CA . ARG A 1 99 ? -10.447 -8.507 29.567 1.00 64.12 99 ARG A CA 1
ATOM 781 C C . ARG A 1 99 ? -9.029 -9.025 29.825 1.00 64.12 99 ARG A C 1
ATOM 783 O O . ARG A 1 99 ? -8.601 -9.024 30.982 1.00 64.12 99 ARG A O 1
ATOM 790 N N . PRO A 1 100 ? -8.302 -9.498 28.799 1.00 70.69 100 PRO A N 1
ATOM 791 C CA . PRO A 1 100 ? -6.901 -9.842 28.982 1.00 70.69 100 PRO A CA 1
ATOM 792 C C . PRO A 1 100 ? -6.156 -8.623 29.548 1.00 70.69 100 PRO A C 1
ATOM 794 O O . PRO A 1 100 ? -6.455 -7.486 29.178 1.00 70.69 100 PRO A O 1
ATOM 797 N N . GLY A 1 101 ? -5.207 -8.850 30.463 1.00 81.31 101 GLY A N 1
ATOM 798 C CA . GLY A 1 101 ? -4.328 -7.780 30.948 1.00 81.31 101 GLY A CA 1
ATOM 799 C C . GLY A 1 101 ? -3.561 -7.130 29.790 1.00 81.31 101 GLY A C 1
ATOM 800 O O . GLY A 1 101 ? -3.498 -7.702 28.703 1.00 81.31 101 GLY A O 1
ATOM 801 N N . ALA A 1 102 ? -2.950 -5.961 30.009 1.00 85.12 102 ALA A N 1
ATOM 802 C CA . ALA A 1 102 ? -2.324 -5.166 28.942 1.00 85.12 102 ALA A CA 1
ATOM 803 C C . ALA A 1 102 ? -1.384 -5.983 28.028 1.00 85.12 102 ALA A C 1
ATOM 805 O O . ALA A 1 102 ? -1.518 -5.936 26.808 1.00 85.12 102 ALA A O 1
ATOM 806 N N . ALA A 1 103 ? -0.514 -6.818 28.605 1.00 84.44 103 ALA A N 1
ATOM 807 C CA . ALA A 1 103 ? 0.368 -7.706 27.841 1.00 84.44 103 ALA A CA 1
ATOM 808 C C . ALA A 1 103 ? -0.400 -8.763 27.022 1.00 84.44 103 ALA A C 1
ATOM 810 O O . ALA A 1 103 ? -0.063 -9.029 25.872 1.00 84.44 103 ALA A O 1
ATOM 811 N N . GLY A 1 104 ? -1.469 -9.335 27.585 1.00 83.50 104 GLY A N 1
ATOM 812 C CA . GLY A 1 104 ? -2.327 -10.287 26.879 1.00 83.50 104 GLY A CA 1
ATOM 813 C C . GLY A 1 104 ? -3.110 -9.640 25.734 1.00 83.50 104 GLY A C 1
ATOM 814 O O . GLY A 1 104 ? -3.305 -10.276 24.705 1.00 83.50 104 GLY A O 1
ATOM 815 N N . ALA A 1 105 ? -3.515 -8.375 25.878 1.00 85.44 105 ALA A N 1
ATOM 816 C CA . ALA A 1 105 ? -4.160 -7.612 24.809 1.00 85.44 105 ALA A CA 1
ATOM 817 C C . ALA A 1 105 ? -3.193 -7.319 23.648 1.00 85.44 105 ALA A C 1
ATOM 819 O O . ALA A 1 105 ? -3.577 -7.449 22.486 1.00 85.44 105 ALA A O 1
ATOM 820 N N . ILE A 1 106 ? -1.931 -6.991 23.950 1.00 87.19 106 ILE A N 1
ATOM 821 C CA . ILE A 1 106 ? -0.885 -6.808 22.931 1.00 87.19 106 ILE A CA 1
ATOM 822 C C . ILE A 1 106 ? -0.655 -8.115 22.168 1.00 87.19 106 ILE A C 1
ATOM 824 O O . ILE A 1 106 ? -0.727 -8.123 20.945 1.00 87.19 106 ILE A O 1
ATOM 828 N N . VAL A 1 107 ? -0.455 -9.235 22.868 1.00 88.81 107 VAL A N 1
ATOM 829 C CA . VAL A 1 107 ? -0.234 -10.544 22.226 1.00 88.81 107 VAL A CA 1
ATOM 830 C C . VAL A 1 107 ? -1.443 -10.973 21.387 1.00 88.81 107 VAL A C 1
ATOM 832 O O . VAL A 1 107 ? -1.277 -11.459 20.270 1.00 88.81 107 VAL A O 1
ATOM 835 N N . LEU A 1 108 ? -2.664 -10.743 21.882 1.00 88.12 108 LEU A N 1
ATOM 836 C CA . LEU A 1 108 ? -3.892 -11.049 21.145 1.00 88.12 108 LEU A CA 1
ATOM 837 C C . LEU A 1 108 ? -4.044 -10.191 19.880 1.00 88.12 108 LEU A C 1
ATOM 839 O O . LEU A 1 108 ? -4.608 -10.666 18.899 1.00 88.12 108 LEU A O 1
ATOM 843 N N . SER A 1 109 ? -3.496 -8.971 19.866 1.00 88.31 109 SER A N 1
ATOM 844 C CA . SER A 1 109 ? -3.542 -8.082 18.694 1.00 88.31 109 SER A CA 1
ATOM 845 C C . SER A 1 109 ? -2.796 -8.664 17.486 1.00 88.31 109 SER A C 1
ATOM 847 O O . SER A 1 109 ? -3.143 -8.352 16.349 1.00 88.31 109 SER A O 1
ATOM 849 N N . PHE A 1 110 ? -1.821 -9.552 17.714 1.00 90.31 110 PHE A N 1
ATOM 850 C CA . PHE A 1 110 ? -1.103 -10.274 16.658 1.00 90.31 110 PHE A CA 1
ATOM 851 C C . PHE A 1 110 ? -1.753 -11.615 16.277 1.00 90.31 110 PHE A C 1
ATOM 853 O O . PHE A 1 110 ? -1.260 -12.298 15.384 1.00 90.31 110 PHE A O 1
ATOM 860 N N . SER A 1 111 ? -2.858 -12.022 16.912 1.00 92.94 111 SER A N 1
ATOM 861 C CA . SER A 1 111 ? -3.518 -13.289 16.579 1.00 92.94 111 SER A CA 1
ATOM 862 C C . SER A 1 111 ? -4.171 -13.244 15.199 1.00 92.94 111 SER A C 1
ATOM 864 O O . SER A 1 111 ? -5.146 -12.524 14.980 1.00 92.94 111 SER A O 1
ATOM 866 N N . ALA A 1 112 ? -3.699 -14.085 14.278 1.00 91.81 112 ALA A N 1
ATOM 867 C CA . ALA A 1 112 ? -4.316 -14.236 12.965 1.00 91.81 112 ALA A CA 1
ATOM 868 C C . ALA A 1 112 ? -5.724 -14.846 13.058 1.00 91.81 112 ALA A C 1
ATOM 870 O O . ALA A 1 112 ? -6.591 -14.513 12.254 1.00 91.81 112 ALA A O 1
ATOM 871 N N . TYR A 1 113 ? -5.985 -15.703 14.050 1.00 90.12 113 TYR A N 1
ATOM 872 C CA . TYR A 1 113 ? -7.282 -16.364 14.212 1.00 90.12 113 TYR A CA 1
ATOM 873 C C . TYR A 1 113 ? -8.393 -15.365 14.562 1.00 90.12 113 TYR A C 1
ATOM 875 O O . TYR A 1 113 ? -9.348 -15.221 13.803 1.00 90.12 113 TYR A O 1
ATOM 883 N N . THR A 1 114 ? -8.251 -14.609 15.655 1.00 87.50 114 THR A N 1
ATOM 884 C CA . THR A 1 114 ? -9.268 -13.614 16.038 1.00 87.50 114 THR A CA 1
ATOM 885 C C . THR A 1 114 ? -9.367 -12.478 15.013 1.00 87.50 114 THR A C 1
ATOM 887 O O . THR A 1 114 ? -10.474 -12.057 14.672 1.00 87.50 114 THR A O 1
ATOM 890 N N . ASN A 1 115 ? -8.236 -12.014 14.464 1.00 90.62 115 ASN A N 1
ATOM 891 C CA . ASN A 1 115 ? -8.246 -10.966 13.440 1.00 90.62 115 ASN A CA 1
ATOM 892 C C . ASN A 1 115 ? -8.942 -11.432 12.152 1.00 90.62 115 ASN A C 1
ATOM 894 O O . ASN A 1 115 ? -9.741 -10.682 11.601 1.00 90.62 115 ASN A O 1
ATOM 898 N N . SER A 1 116 ? -8.701 -12.665 11.687 1.00 88.69 116 SER A N 1
ATOM 899 C CA . SER A 1 116 ? -9.375 -13.199 10.492 1.00 88.69 116 SER A CA 1
ATOM 900 C C . SER A 1 116 ? -10.874 -13.370 10.713 1.00 88.69 116 SER A C 1
ATOM 902 O O . SER A 1 116 ? -11.652 -12.949 9.863 1.00 88.69 116 SER A O 1
ATOM 904 N N . GLN A 1 117 ? -11.301 -13.875 11.874 1.00 87.12 117 GLN A N 1
ATOM 905 C CA . GLN A 1 117 ? -12.724 -13.928 12.215 1.00 87.12 117 GLN A CA 1
ATOM 906 C C . GLN A 1 117 ? -13.367 -12.543 12.172 1.00 87.12 117 GLN A C 1
ATOM 908 O O . GLN A 1 117 ? -14.456 -12.404 11.639 1.00 87.12 117 GLN A O 1
ATOM 913 N N . TYR A 1 118 ? -12.687 -11.511 12.674 1.00 84.44 118 TYR A N 1
ATOM 914 C CA . TYR A 1 118 ? -13.186 -10.138 12.618 1.00 84.44 118 TYR A CA 1
ATOM 915 C C . TYR A 1 118 ? -13.217 -9.549 11.197 1.00 84.44 118 TYR A C 1
ATOM 917 O O . TYR A 1 118 ? -14.108 -8.761 10.878 1.00 84.44 118 TYR A O 1
ATOM 925 N N . ILE A 1 119 ? -12.243 -9.896 10.352 1.00 84.88 119 ILE A N 1
ATOM 926 C CA . ILE A 1 119 ? -12.158 -9.431 8.960 1.00 84.88 119 ILE A CA 1
ATOM 927 C C . ILE A 1 119 ? -13.258 -10.066 8.105 1.00 84.88 119 ILE A C 1
ATOM 929 O O . ILE A 1 119 ? -13.881 -9.367 7.311 1.00 84.88 119 ILE A O 1
ATOM 933 N N . PHE A 1 120 ? -13.508 -11.365 8.280 1.00 86.31 120 PHE A N 1
ATOM 934 C CA . PHE A 1 120 ? -14.498 -12.120 7.507 1.00 86.31 120 PHE A CA 1
ATOM 935 C C . PHE A 1 120 ? -15.906 -12.110 8.124 1.00 86.31 120 PHE A C 1
ATOM 937 O O . PHE A 1 120 ? -16.829 -12.690 7.554 1.00 86.31 120 PHE A O 1
ATOM 944 N N . ASP A 1 121 ? -16.096 -11.450 9.269 1.00 83.81 121 ASP A N 1
ATOM 945 C CA . ASP A 1 121 ? -17.409 -11.276 9.889 1.00 83.81 121 ASP A CA 1
ATOM 946 C C . ASP A 1 121 ? -18.252 -10.260 9.106 1.00 83.81 121 ASP A C 1
ATOM 948 O O . ASP A 1 121 ? -18.135 -9.046 9.283 1.00 83.81 121 ASP A O 1
ATOM 952 N N . THR A 1 122 ? -19.129 -10.782 8.252 1.00 79.69 122 THR A N 1
ATOM 953 C CA . THR A 1 122 ? -20.112 -10.022 7.465 1.00 79.69 122 THR A CA 1
ATOM 954 C C . THR A 1 122 ? -21.458 -9.867 8.173 1.00 79.69 122 THR A C 1
ATOM 956 O O . THR A 1 122 ? -22.357 -9.219 7.645 1.00 79.69 122 THR A O 1
ATOM 959 N N . SER A 1 123 ? -21.622 -10.428 9.378 1.00 76.38 123 SER A N 1
ATOM 960 C CA . SER A 1 123 ? -22.902 -10.403 10.105 1.00 76.38 123 SER A CA 1
ATOM 961 C C . SER A 1 123 ? -23.223 -9.040 10.726 1.00 76.38 123 SER A C 1
ATOM 963 O O . SER A 1 123 ? -24.376 -8.746 11.045 1.00 76.38 123 SER A O 1
ATOM 965 N N . LYS A 1 124 ? -22.209 -8.188 10.903 1.00 70.19 124 LYS A N 1
ATOM 966 C CA . LYS A 1 124 ? -22.351 -6.848 11.473 1.00 70.19 124 LYS A CA 1
ATOM 967 C C . LYS A 1 124 ? -22.433 -5.825 10.346 1.00 70.19 124 LYS A C 1
ATOM 969 O O . LYS A 1 124 ? -21.400 -5.488 9.775 1.00 70.19 124 LYS A O 1
ATOM 974 N N . SER A 1 125 ? -23.622 -5.279 10.080 1.00 64.75 125 SER A N 1
ATOM 975 C CA . SER A 1 125 ? -23.728 -4.059 9.267 1.00 64.75 125 SER A CA 1
ATOM 976 C C . SER A 1 125 ? -22.936 -2.955 9.962 1.00 64.75 125 SER A C 1
ATOM 978 O O . SER A 1 125 ? -23.200 -2.616 11.125 1.00 64.75 125 SER A O 1
ATOM 980 N N . ARG A 1 126 ? -21.896 -2.452 9.294 1.00 65.25 126 ARG A N 1
ATOM 981 C CA . ARG A 1 126 ? -21.125 -1.324 9.797 1.00 65.25 126 ARG A CA 1
ATOM 982 C C . ARG A 1 126 ? -21.811 -0.057 9.309 1.00 65.25 126 ARG A C 1
ATOM 984 O O . ARG A 1 126 ? -22.366 0.029 8.219 1.00 65.25 126 ARG A O 1
ATOM 991 N N . SER A 1 127 ? -21.771 0.980 10.138 1.00 64.12 127 SER A N 1
ATOM 992 C CA . SER A 1 127 ? -22.169 2.305 9.677 1.00 64.12 127 SER A CA 1
ATOM 993 C C . SER A 1 127 ? -21.246 2.685 8.513 1.00 64.12 127 SER A C 1
ATOM 995 O O . SER A 1 127 ? -20.048 2.837 8.743 1.00 64.12 127 SER A O 1
ATOM 997 N N . MET A 1 128 ? -21.813 2.870 7.311 1.00 75.12 128 MET A N 1
ATOM 998 C CA . MET A 1 128 ? -21.143 3.260 6.053 1.00 75.12 128 MET A CA 1
ATOM 999 C C . MET A 1 128 ? -20.627 2.127 5.134 1.00 75.12 128 MET A C 1
ATOM 1001 O O . MET A 1 128 ? -19.629 2.324 4.441 1.00 75.12 128 MET A O 1
ATOM 1005 N N . ASP A 1 129 ? -21.336 0.997 5.033 1.00 81.50 129 ASP A N 1
ATOM 1006 C CA . ASP A 1 129 ? -20.989 -0.123 4.128 1.00 81.50 129 ASP A CA 1
ATOM 1007 C C . ASP A 1 129 ? -20.741 0.307 2.654 1.00 81.50 129 ASP A C 1
ATOM 1009 O O . ASP A 1 129 ? -19.844 -0.203 1.982 1.00 81.50 129 ASP A O 1
ATOM 1013 N N . CYS A 1 130 ? -21.463 1.318 2.149 1.00 87.56 130 CYS A N 1
ATOM 1014 C CA . CYS A 1 130 ? -21.249 1.872 0.800 1.00 87.56 130 CYS A CA 1
ATOM 1015 C C . CYS A 1 130 ? -19.838 2.468 0.605 1.00 87.56 130 CYS A C 1
ATOM 1017 O O . CYS A 1 130 ? -19.231 2.308 -0.456 1.00 87.56 130 CYS A O 1
ATOM 1019 N N . LEU A 1 131 ? -19.273 3.111 1.635 1.00 88.81 131 LEU A N 1
ATOM 1020 C CA . LEU A 1 131 ? -17.923 3.682 1.558 1.00 88.81 131 LEU A CA 1
ATOM 1021 C C . LEU A 1 131 ? -16.852 2.591 1.507 1.00 88.81 131 LEU A C 1
ATOM 1023 O O . LEU A 1 131 ? -15.809 2.788 0.885 1.00 88.81 131 LEU A O 1
ATOM 1027 N N . ASP A 1 132 ? -17.104 1.447 2.142 1.00 86.50 132 ASP A N 1
ATOM 1028 C CA . ASP A 1 132 ? -16.217 0.288 2.053 1.00 86.50 132 ASP A CA 1
ATOM 1029 C C . ASP A 1 132 ? -16.243 -0.322 0.643 1.00 86.50 132 ASP A C 1
ATOM 1031 O O . ASP A 1 132 ? -15.183 -0.629 0.095 1.00 86.50 132 ASP A O 1
ATOM 1035 N N . GLY A 1 133 ? -17.417 -0.384 0.003 1.00 89.38 133 GLY A N 1
ATOM 1036 C CA . GLY A 1 133 ? -17.538 -0.752 -1.413 1.00 89.38 133 GLY A CA 1
ATOM 1037 C C . GLY A 1 133 ? -16.788 0.207 -2.345 1.00 89.38 133 GLY A C 1
ATOM 1038 O O . GLY A 1 133 ? -16.051 -0.234 -3.228 1.00 89.38 133 GLY A O 1
ATOM 1039 N N . LEU A 1 134 ? -16.896 1.518 -2.106 1.00 91.56 134 LEU A N 1
ATOM 1040 C CA . LEU A 1 134 ? -16.169 2.526 -2.882 1.00 91.56 134 LEU A CA 1
ATOM 1041 C C . LEU A 1 134 ? -14.648 2.354 -2.753 1.00 91.56 134 LEU A C 1
ATOM 1043 O O . LEU A 1 134 ? -13.947 2.366 -3.759 1.00 91.56 134 LEU A O 1
ATOM 1047 N N . ARG A 1 135 ? -14.135 2.110 -1.538 1.00 89.88 135 ARG A N 1
ATOM 1048 C CA . ARG A 1 135 ? -12.705 1.816 -1.316 1.00 89.88 135 ARG A CA 1
ATOM 1049 C C . ARG A 1 135 ? -12.241 0.593 -2.088 1.00 89.88 135 ARG A C 1
ATOM 1051 O O . ARG A 1 135 ? -11.146 0.619 -2.642 1.00 89.88 135 ARG A O 1
ATOM 1058 N N . PHE A 1 136 ? -13.043 -0.469 -2.093 1.00 91.12 136 PHE A N 1
ATOM 1059 C CA . PHE A 1 136 ? -12.714 -1.696 -2.808 1.00 91.12 136 PHE A CA 1
ATOM 1060 C C . PHE A 1 136 ? -12.584 -1.442 -4.314 1.00 91.12 136 PHE A C 1
ATOM 1062 O O . PHE A 1 136 ? -11.565 -1.799 -4.905 1.00 91.12 136 PHE A O 1
ATOM 1069 N N . LEU A 1 137 ? -13.562 -0.756 -4.913 1.00 91.69 137 LEU A N 1
ATOM 1070 C CA . LEU A 1 137 ? -13.534 -0.407 -6.335 1.00 91.69 137 LEU A CA 1
ATOM 1071 C C . LEU A 1 137 ? -12.356 0.516 -6.676 1.00 91.69 137 LEU A C 1
ATOM 1073 O O . LEU A 1 137 ? -11.640 0.251 -7.639 1.00 91.69 137 LEU A O 1
ATOM 1077 N N . SER A 1 138 ? -12.098 1.548 -5.866 1.00 91.88 138 SER A N 1
ATOM 1078 C CA . SER A 1 138 ? -10.952 2.444 -6.067 1.00 91.88 138 SER A CA 1
ATOM 1079 C C . SER A 1 138 ? -9.616 1.712 -5.948 1.00 91.88 138 SER A C 1
ATOM 1081 O O . SER A 1 138 ? -8.727 1.951 -6.757 1.00 91.88 138 SER A O 1
ATOM 1083 N N . MET A 1 139 ? -9.465 0.793 -4.987 1.00 91.06 139 MET A N 1
ATOM 1084 C CA . MET A 1 139 ? -8.240 -0.001 -4.840 1.00 91.06 139 MET A CA 1
ATOM 1085 C C . MET A 1 139 ? -8.032 -0.936 -6.037 1.00 91.06 139 MET A C 1
ATOM 1087 O O . MET A 1 139 ? -6.921 -1.040 -6.553 1.00 91.06 139 MET A O 1
ATOM 1091 N N . GLY A 1 140 ? -9.104 -1.578 -6.511 1.00 92.12 140 GLY A N 1
ATOM 1092 C CA . GLY A 1 140 ? -9.074 -2.390 -7.725 1.00 92.12 140 GLY A CA 1
ATOM 1093 C C . GLY A 1 140 ? -8.650 -1.575 -8.945 1.00 92.12 140 GLY A C 1
ATOM 1094 O O . GLY A 1 140 ? -7.792 -2.016 -9.705 1.00 92.12 140 GLY A O 1
ATOM 1095 N N . TRP A 1 141 ? -9.175 -0.355 -9.088 1.00 91.19 141 TRP A N 1
ATOM 1096 C CA . TRP A 1 141 ? -8.794 0.557 -10.165 1.00 91.19 141 TRP A CA 1
ATOM 1097 C C . TRP A 1 141 ? -7.308 0.940 -10.087 1.00 91.19 141 TRP A C 1
ATOM 1099 O O . TRP A 1 141 ? -6.600 0.791 -11.080 1.00 91.19 141 TRP A O 1
ATOM 1109 N N . VAL A 1 142 ? -6.801 1.331 -8.910 1.00 90.81 142 VAL A N 1
ATOM 1110 C CA . VAL A 1 142 ? -5.369 1.626 -8.698 1.00 90.81 142 VAL A CA 1
ATOM 1111 C C . VAL A 1 142 ? -4.494 0.448 -9.134 1.00 90.81 142 VAL A C 1
ATOM 1113 O O . VAL A 1 142 ? -3.533 0.650 -9.876 1.00 90.81 142 VAL A O 1
ATOM 1116 N N . LEU A 1 143 ? -4.828 -0.778 -8.719 1.00 90.88 143 LEU A N 1
ATOM 1117 C CA . LEU A 1 143 ? -4.074 -1.980 -9.093 1.00 90.88 143 LEU A CA 1
ATOM 1118 C C . LEU A 1 143 ? -4.071 -2.211 -10.608 1.00 90.88 143 LEU A C 1
ATOM 1120 O O . LEU A 1 143 ? -3.023 -2.510 -11.184 1.00 90.88 143 LEU A O 1
ATOM 1124 N N . LEU A 1 144 ? -5.226 -2.043 -11.256 1.00 89.88 144 LEU A N 1
ATOM 1125 C CA . LEU A 1 144 ? -5.378 -2.214 -12.701 1.00 89.88 144 LEU A CA 1
ATOM 1126 C C . LEU A 1 144 ? -4.501 -1.216 -13.472 1.00 89.88 144 LEU A C 1
ATOM 1128 O O . LEU A 1 144 ? -3.781 -1.604 -14.390 1.00 89.88 144 LEU A O 1
ATOM 1132 N N . VAL A 1 145 ? -4.505 0.050 -13.046 1.00 88.75 145 VAL A N 1
ATOM 1133 C CA . VAL A 1 145 ? -3.714 1.139 -13.645 1.00 88.75 145 VAL A CA 1
ATOM 1134 C C . VAL A 1 145 ? -2.225 0.850 -13.539 1.00 88.75 145 VAL A C 1
ATOM 1136 O O . VAL A 1 145 ? -1.529 0.876 -14.547 1.00 88.75 145 VAL A O 1
ATOM 1139 N N . HIS A 1 146 ? -1.730 0.5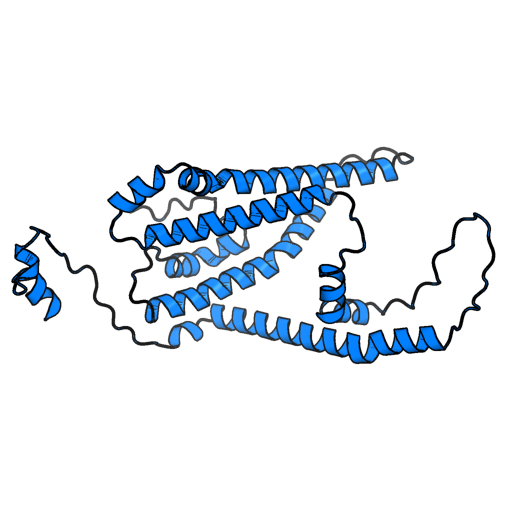29 -12.341 1.00 87.12 146 HIS A N 1
ATOM 1140 C CA . HIS A 1 146 ? -0.303 0.273 -12.138 1.00 87.12 146 HIS A CA 1
ATOM 1141 C C . HIS A 1 146 ? 0.157 -0.961 -12.918 1.00 87.12 146 HIS A C 1
ATOM 1143 O O . HIS A 1 146 ? 1.203 -0.925 -13.557 1.00 87.12 146 HIS A O 1
ATOM 1149 N N . THR A 1 147 ? -0.652 -2.025 -12.945 1.00 86.94 147 THR A N 1
ATOM 1150 C CA . THR A 1 147 ? -0.345 -3.229 -13.734 1.00 86.94 147 THR A CA 1
ATOM 1151 C C . THR A 1 147 ? -0.250 -2.907 -15.228 1.00 86.94 147 THR A C 1
ATOM 1153 O O . THR A 1 147 ? 0.689 -3.341 -15.894 1.00 86.94 147 THR A O 1
ATOM 1156 N N . ALA A 1 148 ? -1.187 -2.113 -15.754 1.00 83.94 148 ALA A N 1
ATOM 1157 C CA . ALA A 1 148 ? -1.178 -1.699 -17.152 1.00 83.94 148 ALA A CA 1
ATOM 1158 C C . ALA A 1 148 ? 0.007 -0.777 -17.482 1.00 83.94 148 ALA A C 1
ATOM 1160 O O . ALA A 1 148 ? 0.664 -0.991 -18.497 1.00 83.94 148 ALA A O 1
ATOM 1161 N N . LEU A 1 149 ? 0.322 0.197 -16.619 1.00 80.81 149 LEU A N 1
ATOM 1162 C CA . LEU A 1 149 ? 1.454 1.113 -16.801 1.00 80.81 149 LEU A CA 1
ATOM 1163 C C . LEU A 1 149 ? 2.782 0.355 -16.888 1.00 80.81 149 LEU A C 1
ATOM 1165 O O . LEU A 1 149 ? 3.491 0.488 -17.886 1.00 80.81 149 LEU A O 1
ATOM 1169 N N . TYR A 1 150 ? 3.078 -0.507 -15.911 1.00 77.56 150 TYR A N 1
ATOM 1170 C CA . TYR A 1 150 ? 4.289 -1.332 -15.948 1.00 77.56 150 TYR A CA 1
ATOM 1171 C C . TYR A 1 150 ? 4.318 -2.260 -17.168 1.00 77.56 150 TYR A C 1
ATOM 1173 O O . TYR A 1 150 ? 5.374 -2.456 -17.765 1.00 77.56 150 TYR A O 1
ATOM 1181 N N . GLY A 1 151 ? 3.160 -2.783 -17.585 1.00 78.44 151 GLY A N 1
ATOM 1182 C CA . GLY A 1 151 ? 3.031 -3.554 -18.819 1.00 78.44 151 GLY A CA 1
ATOM 1183 C C . GLY A 1 151 ? 3.419 -2.746 -20.060 1.00 78.44 151 GLY A C 1
ATOM 1184 O O . GLY A 1 151 ? 4.208 -3.226 -20.867 1.00 78.44 151 GLY A O 1
ATOM 1185 N N . THR A 1 152 ? 2.927 -1.508 -20.195 1.00 74.75 152 THR A N 1
ATOM 1186 C CA . THR A 1 152 ? 3.250 -0.635 -21.341 1.00 74.75 152 THR A CA 1
ATOM 1187 C C . THR A 1 152 ? 4.722 -0.244 -21.407 1.00 74.75 152 THR A C 1
ATOM 1189 O O . THR A 1 152 ? 5.264 -0.119 -22.499 1.00 74.75 152 THR A O 1
ATOM 1192 N N . TRP A 1 153 ? 5.401 -0.114 -20.266 1.00 71.38 153 TRP A N 1
ATOM 1193 C CA . TRP A 1 153 ? 6.844 0.148 -20.239 1.00 71.38 153 TRP A CA 1
ATOM 1194 C C . TRP A 1 153 ? 7.678 -1.032 -20.741 1.00 71.38 153 TRP A C 1
ATOM 1196 O O . TRP A 1 153 ? 8.825 -0.844 -21.131 1.00 71.38 153 TRP A O 1
ATOM 1206 N N . MET A 1 154 ? 7.095 -2.233 -20.773 1.00 71.12 154 MET A N 1
ATOM 1207 C CA . MET A 1 154 ? 7.741 -3.444 -21.272 1.00 71.12 154 MET A CA 1
ATOM 1208 C C . MET A 1 154 ? 7.438 -3.742 -22.749 1.00 71.12 154 MET A C 1
ATOM 1210 O O . MET A 1 154 ? 7.925 -4.734 -23.287 1.00 71.12 154 MET A O 1
ATOM 1214 N N . THR A 1 155 ? 6.601 -2.944 -23.424 1.00 74.19 155 THR A N 1
ATOM 1215 C CA . THR A 1 155 ? 6.218 -3.230 -24.814 1.00 74.19 155 THR A CA 1
ATOM 1216 C C . THR A 1 155 ? 7.220 -2.661 -25.812 1.00 74.19 155 THR A C 1
ATOM 1218 O O . THR A 1 155 ? 7.387 -1.449 -25.889 1.00 74.19 155 THR A O 1
ATOM 1221 N N . ASP A 1 156 ? 7.781 -3.511 -26.675 1.00 71.19 156 ASP A N 1
ATOM 1222 C CA . ASP A 1 156 ? 8.680 -3.066 -27.756 1.00 71.19 156 ASP A CA 1
ATOM 1223 C C . ASP A 1 156 ? 7.947 -2.277 -28.861 1.00 71.19 156 ASP A C 1
ATOM 1225 O O . ASP A 1 156 ? 8.544 -1.495 -29.603 1.00 71.19 156 ASP A O 1
ATOM 1229 N N . ASN A 1 157 ? 6.627 -2.459 -28.989 1.00 80.00 157 ASN A N 1
ATOM 1230 C CA . ASN A 1 157 ? 5.812 -1.810 -30.013 1.00 80.00 157 ASN A CA 1
ATOM 1231 C C . ASN A 1 157 ? 4.973 -0.658 -29.446 1.00 80.00 157 ASN A C 1
ATOM 1233 O O . ASN A 1 157 ? 3.748 -0.752 -29.331 1.00 80.00 157 ASN A O 1
ATOM 1237 N N . ASN A 1 158 ? 5.625 0.474 -29.184 1.00 76.94 158 ASN A N 1
ATOM 1238 C CA . ASN A 1 158 ? 4.958 1.678 -28.678 1.00 76.94 158 ASN A CA 1
ATOM 1239 C C . ASN A 1 158 ? 3.791 2.145 -29.564 1.00 76.94 158 ASN A C 1
ATOM 1241 O O . ASN A 1 158 ? 2.782 2.626 -29.055 1.00 76.94 158 ASN A O 1
ATOM 1245 N N . ARG A 1 159 ? 3.871 1.970 -30.892 1.00 81.00 159 ARG A N 1
ATOM 1246 C CA . ARG A 1 159 ? 2.778 2.351 -31.808 1.00 81.00 159 ARG A CA 1
ATOM 1247 C C . ARG A 1 159 ? 1.513 1.532 -31.571 1.00 81.00 159 ARG A C 1
ATOM 1249 O O . ARG A 1 159 ? 0.415 2.069 -31.694 1.00 81.00 159 ARG A O 1
ATOM 1256 N N . TRP A 1 160 ? 1.655 0.249 -31.254 1.00 81.25 160 TRP A N 1
ATOM 1257 C CA . TRP A 1 160 ? 0.521 -0.592 -30.881 1.00 81.25 160 TRP A CA 1
ATOM 1258 C C . TRP A 1 160 ? -0.035 -0.186 -29.515 1.00 81.25 160 TRP A C 1
ATOM 1260 O O . TRP A 1 160 ? -1.245 -0.007 -29.397 1.00 81.25 160 TRP A O 1
ATOM 1270 N N . SER A 1 161 ? 0.832 0.097 -28.540 1.00 80.44 161 SER A N 1
ATOM 1271 C CA . SER A 1 161 ? 0.431 0.585 -27.214 1.00 80.44 161 SER A CA 1
ATOM 1272 C C . SER A 1 161 ? -0.361 1.897 -27.283 1.00 80.44 161 SER A C 1
ATOM 1274 O O . SER A 1 161 ? -1.384 2.019 -26.617 1.00 80.44 161 SER A O 1
ATOM 1276 N N . TYR A 1 162 ? 0.012 2.842 -28.157 1.00 81.12 162 TYR A N 1
ATOM 1277 C CA . TYR A 1 162 ? -0.776 4.063 -28.389 1.00 81.12 162 TYR A CA 1
ATOM 1278 C C . TYR A 1 162 ? -2.139 3.796 -29.038 1.00 81.12 162 TYR A C 1
ATOM 1280 O O . TYR A 1 162 ? -3.118 4.456 -28.698 1.00 81.12 162 TYR A O 1
ATOM 1288 N N . ARG A 1 163 ? -2.227 2.831 -29.963 1.00 83.19 163 ARG A N 1
ATOM 1289 C CA . ARG A 1 163 ? -3.503 2.461 -30.598 1.00 83.19 163 ARG A CA 1
ATOM 1290 C C . ARG A 1 163 ? -4.454 1.790 -29.613 1.00 83.19 163 ARG A C 1
ATOM 1292 O O . ARG A 1 163 ? -5.630 2.124 -29.611 1.00 83.19 163 ARG A O 1
ATOM 1299 N N . VAL A 1 164 ? -3.945 0.891 -28.771 1.00 81.56 164 VAL A N 1
ATOM 1300 C CA . VAL A 1 164 ? -4.718 0.278 -27.678 1.00 81.56 164 VAL A CA 1
ATOM 1301 C C . VAL A 1 164 ? -5.096 1.333 -26.640 1.00 81.56 164 VAL A C 1
ATOM 1303 O O . VAL A 1 164 ? -6.226 1.356 -26.174 1.00 81.56 164 VAL A O 1
ATOM 1306 N N . GLY A 1 165 ? -4.191 2.270 -26.350 1.00 81.12 165 GLY A N 1
ATOM 1307 C CA . GLY A 1 165 ? -4.440 3.414 -25.474 1.00 81.12 165 GLY A CA 1
ATOM 1308 C C . GLY A 1 165 ? -5.629 4.280 -25.893 1.00 81.12 165 GLY A C 1
ATOM 1309 O O . GLY A 1 165 ? -6.274 4.872 -25.035 1.00 81.12 165 GLY A O 1
ATOM 1310 N N . ALA A 1 166 ? -5.948 4.347 -27.187 1.00 83.56 166 ALA A N 1
ATOM 1311 C CA . ALA A 1 166 ? -7.077 5.120 -27.699 1.00 83.56 166 ALA A CA 1
ATOM 1312 C C . ALA A 1 166 ? -8.444 4.448 -27.476 1.00 83.56 166 ALA A C 1
ATOM 1314 O O . ALA A 1 166 ? -9.471 5.100 -27.666 1.00 83.56 166 ALA A O 1
ATOM 1315 N N . ASP A 1 167 ? -8.476 3.170 -27.087 1.00 86.75 167 ASP A N 1
ATOM 1316 C CA . ASP A 1 167 ? -9.726 2.461 -26.838 1.00 86.75 167 ASP A CA 1
ATOM 1317 C C . ASP A 1 167 ? -10.421 2.960 -25.563 1.00 86.75 167 ASP A C 1
ATOM 1319 O O . ASP A 1 167 ? -9.778 3.335 -24.579 1.00 86.75 167 ASP A O 1
ATOM 1323 N N . PHE A 1 168 ? -11.755 2.949 -25.561 1.00 86.19 168 PHE A N 1
ATOM 1324 C CA . PHE A 1 168 ? -12.552 3.532 -24.476 1.00 86.19 168 PHE A CA 1
ATOM 1325 C C . PHE A 1 168 ? -12.264 2.877 -23.118 1.00 86.19 168 PHE A C 1
ATOM 1327 O O . PHE A 1 168 ? -12.139 3.564 -22.104 1.00 86.19 168 PHE A O 1
ATOM 1334 N N . VAL A 1 169 ? -12.114 1.550 -23.086 1.00 85.31 169 VAL A N 1
ATOM 1335 C CA . VAL A 1 169 ? -11.811 0.821 -21.845 1.00 85.31 169 VAL A CA 1
ATOM 1336 C C . VAL A 1 169 ? -10.414 1.177 -21.343 1.00 85.31 169 VAL A C 1
ATOM 1338 O O . VAL A 1 169 ? -10.216 1.400 -20.148 1.00 85.31 169 VAL A O 1
ATOM 1341 N N . THR A 1 170 ? -9.444 1.294 -22.249 1.00 83.00 170 THR A N 1
ATOM 1342 C CA . THR A 1 170 ? -8.077 1.671 -21.892 1.00 83.00 170 THR A CA 1
ATOM 1343 C C . THR A 1 170 ? -7.998 3.115 -21.415 1.00 83.00 170 THR A C 1
ATOM 1345 O O . THR A 1 170 ? -7.246 3.381 -20.487 1.00 83.00 170 THR A O 1
ATOM 1348 N N . GLN A 1 171 ? -8.841 4.023 -21.914 1.00 84.94 171 GLN A N 1
ATOM 1349 C CA . GLN A 1 171 ? -8.949 5.388 -21.387 1.00 84.94 171 GLN A CA 1
ATOM 1350 C C . GLN A 1 171 ? -9.386 5.427 -19.915 1.00 84.94 171 GLN A C 1
ATOM 1352 O O . GLN A 1 171 ? -8.875 6.255 -19.160 1.00 84.94 171 GLN A O 1
ATOM 1357 N N . ILE A 1 172 ? -10.263 4.523 -19.462 1.00 84.56 172 ILE A N 1
ATOM 1358 C CA . ILE A 1 172 ? -10.624 4.404 -18.033 1.00 84.56 172 ILE A CA 1
ATOM 1359 C C . ILE A 1 172 ? -9.384 4.041 -17.201 1.00 84.56 172 ILE A C 1
ATOM 1361 O O . ILE A 1 172 ? -9.170 4.571 -16.112 1.00 84.56 172 ILE A O 1
ATOM 1365 N N . ILE A 1 173 ? -8.530 3.167 -17.730 1.00 83.12 173 ILE A N 1
ATOM 1366 C CA . ILE A 1 173 ? -7.280 2.760 -17.082 1.00 83.12 173 ILE A CA 1
ATOM 1367 C C . ILE A 1 173 ? -6.249 3.901 -17.142 1.00 83.12 173 ILE A C 1
ATOM 1369 O O . ILE A 1 173 ? -5.615 4.216 -16.143 1.00 83.12 173 ILE A O 1
ATOM 1373 N N . SER A 1 174 ? -6.100 4.582 -18.276 1.00 77.94 174 SER A N 1
ATOM 1374 C CA . SER A 1 174 ? -5.156 5.695 -18.436 1.00 77.94 174 SER A CA 1
ATOM 1375 C C . SER A 1 174 ? -5.505 6.897 -17.556 1.00 77.94 174 SER A C 1
ATOM 1377 O O . SER A 1 174 ? -4.608 7.573 -17.064 1.00 77.94 174 SER A O 1
ATOM 1379 N N . ASN A 1 175 ? -6.791 7.127 -17.279 1.00 83.69 175 ASN A N 1
ATOM 1380 C CA . ASN A 1 175 ? -7.266 8.170 -16.365 1.00 83.69 175 ASN A CA 1
ATOM 1381 C C . ASN A 1 175 ? -7.285 7.719 -14.888 1.00 83.69 175 ASN A C 1
ATOM 1383 O O . ASN A 1 175 ? -8.060 8.223 -14.074 1.00 83.69 175 ASN A O 1
ATOM 1387 N N . GLY A 1 176 ? -6.414 6.779 -14.511 1.00 80.31 176 GLY A N 1
ATOM 1388 C CA . GLY A 1 176 ? -6.347 6.207 -13.166 1.00 80.31 176 GLY A CA 1
ATOM 1389 C C . GLY A 1 176 ? -6.144 7.207 -12.028 1.00 80.31 176 GLY A C 1
ATOM 1390 O O . GLY A 1 176 ? -6.494 6.892 -10.892 1.00 80.31 176 GLY A O 1
ATOM 1391 N N . SER A 1 177 ? -5.641 8.414 -12.298 1.00 80.38 177 SER A N 1
ATOM 1392 C CA . SER A 1 177 ? -5.452 9.466 -11.289 1.00 80.38 177 SER A CA 1
ATOM 1393 C C . SER A 1 177 ? -6.739 9.803 -10.523 1.00 80.38 177 SER A C 1
ATOM 1395 O O . SER A 1 177 ? -6.678 10.045 -9.320 1.00 80.38 177 SER A O 1
ATOM 1397 N N . PHE A 1 178 ? -7.916 9.696 -11.155 1.00 84.50 178 PHE A N 1
ATOM 1398 C CA . PHE A 1 178 ? -9.209 9.925 -10.490 1.00 84.50 178 PHE A CA 1
ATOM 1399 C C . PHE A 1 178 ? -9.508 8.920 -9.364 1.00 84.50 178 PHE A C 1
ATOM 1401 O O . PHE A 1 178 ? -10.267 9.208 -8.433 1.00 84.50 178 PHE A O 1
ATOM 1408 N N . SER A 1 179 ? -8.894 7.732 -9.393 1.00 87.00 179 SER A N 1
ATOM 1409 C CA . SER A 1 179 ? -9.017 6.772 -8.290 1.00 87.00 179 SER A CA 1
ATOM 1410 C C . SER A 1 179 ? -8.385 7.304 -6.996 1.00 87.00 179 SER A C 1
ATOM 1412 O O . SER A 1 179 ? -8.912 7.058 -5.908 1.00 87.00 179 SER A O 1
ATOM 1414 N N . VAL A 1 180 ? -7.316 8.105 -7.099 1.00 85.44 180 VAL A N 1
ATOM 1415 C CA . VAL A 1 180 ? -6.637 8.738 -5.958 1.00 85.44 180 VAL A CA 1
ATOM 1416 C C . VAL A 1 180 ? -7.521 9.816 -5.329 1.00 85.44 180 VAL A C 1
ATOM 1418 O O . VAL A 1 180 ? -7.612 9.894 -4.100 1.00 85.44 180 VAL A O 1
ATOM 1421 N N . ASP A 1 181 ? -8.256 10.574 -6.147 1.00 90.00 181 ASP A N 1
ATOM 1422 C CA . ASP A 1 181 ? -9.205 11.591 -5.676 1.00 90.00 181 ASP A CA 1
ATOM 1423 C C . ASP A 1 181 ? -10.300 10.983 -4.794 1.00 90.00 181 ASP A C 1
ATOM 1425 O O . ASP A 1 181 ? -10.722 11.580 -3.802 1.00 90.00 181 ASP A O 1
ATOM 1429 N N . THR A 1 182 ? -10.704 9.744 -5.086 1.00 91.12 182 THR A N 1
ATOM 1430 C CA . THR A 1 182 ? -11.685 9.024 -4.266 1.00 91.12 182 THR A CA 1
ATOM 1431 C C . THR A 1 182 ? -11.155 8.767 -2.852 1.00 91.12 182 THR A C 1
ATOM 1433 O O . THR A 1 182 ? -11.873 8.956 -1.866 1.00 91.12 182 THR A O 1
ATOM 1436 N N . PHE A 1 183 ? -9.879 8.391 -2.714 1.00 88.19 183 PHE A N 1
ATOM 1437 C CA . PHE A 1 183 ? -9.244 8.212 -1.405 1.00 88.19 183 PHE A CA 1
ATOM 1438 C C . PHE A 1 183 ? -9.061 9.533 -0.657 1.00 88.19 183 PHE A C 1
ATOM 1440 O O . PHE A 1 183 ? -9.217 9.565 0.571 1.00 88.19 183 PHE A O 1
ATOM 1447 N N . LEU A 1 184 ? -8.763 10.621 -1.372 1.00 89.06 184 LEU A N 1
ATOM 1448 C CA . LEU A 1 184 ? -8.681 11.960 -0.792 1.00 89.06 184 LEU A CA 1
ATOM 1449 C C . LEU A 1 184 ? -10.047 12.402 -0.249 1.00 89.06 184 LEU A C 1
ATOM 1451 O O . LEU A 1 184 ? -10.147 12.790 0.919 1.00 89.06 184 LEU A O 1
ATOM 1455 N N . PHE A 1 185 ? -11.104 12.249 -1.051 1.00 91.38 185 PHE A N 1
ATOM 1456 C CA . PHE A 1 185 ? -12.484 12.531 -0.659 1.00 91.38 185 PHE A CA 1
ATOM 1457 C C . PHE A 1 185 ? -12.905 11.716 0.568 1.00 91.38 185 PHE A C 1
ATOM 1459 O O . PHE A 1 185 ? -13.361 12.281 1.562 1.00 91.38 185 PHE A O 1
ATOM 1466 N N . LEU A 1 186 ? -12.694 10.397 0.546 1.00 90.69 186 LEU A N 1
ATOM 1467 C CA . LEU A 1 186 ? -13.031 9.513 1.663 1.00 90.69 186 LEU A CA 1
ATOM 1468 C C . LEU A 1 186 ? -12.284 9.895 2.944 1.00 90.69 186 LEU A C 1
ATOM 1470 O O . LEU A 1 186 ? -12.870 9.890 4.026 1.00 90.69 186 LEU A O 1
ATOM 1474 N N . SER A 1 187 ? -11.000 10.239 2.838 1.00 87.75 187 SER A N 1
ATOM 1475 C CA . SER A 1 187 ? -10.199 10.666 3.990 1.00 87.75 187 SER A CA 1
ATOM 1476 C C . SER A 1 187 ? -10.745 11.958 4.606 1.00 87.75 187 SER A C 1
ATOM 1478 O O . SER A 1 187 ? -10.882 12.042 5.829 1.00 87.75 187 SER A O 1
ATOM 1480 N N . GLY A 1 188 ? -11.112 12.937 3.772 1.00 89.19 188 GLY A N 1
ATOM 1481 C CA . GLY A 1 188 ? -11.745 14.181 4.211 1.00 89.19 188 GLY A CA 1
ATOM 1482 C C . GLY A 1 188 ? -13.117 13.948 4.847 1.00 89.19 188 GLY A C 1
ATOM 1483 O O . GLY A 1 188 ? -13.369 14.416 5.959 1.00 89.19 188 GLY A O 1
ATOM 1484 N N . PHE A 1 189 ? -13.971 13.156 4.192 1.00 90.44 189 PHE A N 1
ATOM 1485 C CA . PHE A 1 189 ? -15.311 12.822 4.673 1.00 90.44 189 PHE A CA 1
ATOM 1486 C C . PHE A 1 189 ? -15.275 12.143 6.045 1.00 90.44 189 PHE A C 1
ATOM 1488 O O . PHE A 1 189 ? -15.965 12.580 6.963 1.00 90.44 189 PHE A O 1
ATOM 1495 N N . LEU A 1 190 ? -14.446 11.106 6.224 1.00 87.56 190 LEU A N 1
ATOM 1496 C CA . LEU A 1 190 ? -14.361 10.398 7.505 1.00 87.56 190 LEU A CA 1
ATOM 1497 C C . LEU A 1 190 ? -13.796 11.277 8.623 1.00 87.56 190 LEU A C 1
ATOM 1499 O O . LEU A 1 190 ? -14.239 11.159 9.766 1.00 87.56 190 LEU A O 1
ATOM 1503 N N . SER A 1 191 ? -12.840 12.152 8.306 1.00 84.06 191 SER A N 1
ATOM 1504 C CA . SER A 1 191 ? -12.293 13.104 9.275 1.00 84.06 191 SER A CA 1
ATOM 1505 C C . SER A 1 191 ? -13.379 14.065 9.771 1.00 84.06 191 SER A C 1
ATOM 1507 O O . SER A 1 191 ? -13.603 14.182 10.978 1.00 84.06 191 SER A O 1
ATOM 1509 N N . ALA A 1 192 ? -14.133 14.669 8.846 1.00 86.50 192 ALA A N 1
ATOM 1510 C CA . ALA A 1 192 ? -15.246 15.557 9.171 1.00 86.50 192 ALA A CA 1
ATOM 1511 C C . ALA A 1 192 ? -16.371 14.827 9.926 1.00 86.50 192 ALA A C 1
ATOM 1513 O O . ALA A 1 192 ? -16.867 15.326 10.936 1.00 86.50 192 ALA A O 1
ATOM 1514 N N . TYR A 1 193 ? -16.736 13.619 9.490 1.00 87.00 193 TYR A N 1
ATOM 1515 C CA . TYR A 1 193 ? -17.751 12.792 10.145 1.00 87.00 193 TYR A CA 1
ATOM 1516 C C . TYR A 1 193 ? -17.361 12.438 11.586 1.00 87.00 193 TYR A C 1
ATOM 1518 O O . TYR A 1 193 ? -18.166 12.580 12.508 1.00 87.00 193 TYR A O 1
ATOM 1526 N N . SER A 1 194 ? -16.107 12.031 11.806 1.00 82.38 194 SER A N 1
ATOM 1527 C CA . SER A 1 194 ? -15.585 11.741 13.145 1.00 82.38 194 SER A CA 1
ATOM 1528 C C . SER A 1 194 ? -15.588 12.988 14.029 1.00 82.38 194 SER A C 1
ATOM 1530 O O . SER A 1 194 ? -15.988 12.914 15.191 1.00 82.38 194 SER A O 1
ATOM 1532 N N . PHE A 1 195 ? -15.174 14.136 13.488 1.00 80.69 195 PHE A N 1
ATOM 1533 C CA . PHE A 1 195 ? -15.186 15.411 14.202 1.00 80.69 195 PHE A CA 1
ATOM 1534 C C . PHE A 1 195 ? -16.606 15.803 14.636 1.00 80.69 195 PHE A C 1
ATOM 1536 O O . PHE A 1 195 ? -16.847 16.053 15.818 1.00 80.69 195 PHE A O 1
ATOM 1543 N N . LEU A 1 196 ? -17.576 15.743 13.720 1.00 83.12 196 LEU A N 1
ATOM 1544 C CA . LEU A 1 196 ? -18.988 16.010 14.009 1.00 83.12 196 LEU A CA 1
ATOM 1545 C C . LEU A 1 196 ? -19.556 15.052 15.065 1.00 83.12 196 LEU A C 1
ATOM 1547 O O . LEU A 1 196 ? -20.310 15.475 15.942 1.00 83.12 196 LE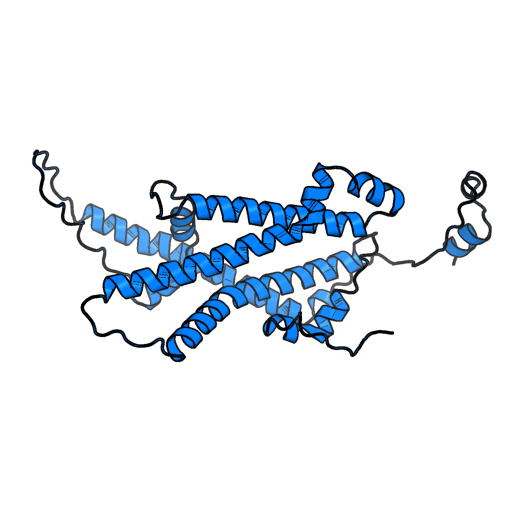U A O 1
ATOM 1551 N N . GLY A 1 197 ? -19.166 13.774 15.030 1.00 82.69 197 GLY A N 1
ATOM 1552 C CA . GLY A 1 197 ? -19.539 12.794 16.051 1.00 82.69 197 GLY A CA 1
ATOM 1553 C C . GLY A 1 197 ? -19.038 13.169 17.451 1.00 82.69 197 GLY A C 1
ATOM 1554 O O . GLY A 1 197 ? -19.778 13.048 18.431 1.00 82.69 197 GLY A O 1
ATOM 1555 N N . VAL A 1 198 ? -17.806 13.678 17.554 1.00 79.81 198 VAL A N 1
ATOM 1556 C CA . VAL A 1 198 ? -17.233 14.179 18.815 1.00 79.81 198 VAL A CA 1
ATOM 1557 C C . VAL A 1 198 ? -17.951 15.442 19.290 1.00 79.81 198 VAL A C 1
ATOM 1559 O O . VAL A 1 198 ? -18.249 15.543 20.483 1.00 79.81 198 VAL A O 1
ATOM 1562 N N . CYS A 1 199 ? -18.272 16.372 18.386 1.00 77.75 199 CYS A N 1
ATOM 1563 C CA . CYS A 1 199 ? -19.047 17.573 18.706 1.00 77.75 199 CYS A CA 1
ATOM 1564 C C . CYS A 1 199 ? -20.438 17.215 19.236 1.00 77.75 199 CYS A C 1
ATOM 1566 O O . CYS A 1 199 ? -20.815 17.678 20.308 1.00 77.75 199 CYS A O 1
ATOM 1568 N N . LYS A 1 200 ? -21.165 16.319 18.554 1.00 81.25 200 LYS A N 1
ATOM 1569 C CA . LYS A 1 200 ? -22.494 15.855 18.982 1.00 81.25 200 LYS A CA 1
ATOM 1570 C C . LYS A 1 200 ? -22.458 15.200 20.364 1.00 81.25 200 LYS A C 1
ATOM 1572 O O . LYS A 1 200 ? -23.333 15.448 21.183 1.00 81.25 200 LYS A O 1
ATOM 1577 N N . ARG A 1 201 ? -21.442 14.379 20.647 1.00 80.75 201 ARG A N 1
ATOM 1578 C CA . ARG A 1 201 ? -21.291 13.703 21.949 1.00 80.75 201 ARG A CA 1
ATOM 1579 C C . ARG A 1 201 ? -20.904 14.653 23.087 1.00 80.75 201 ARG A C 1
ATOM 1581 O O . ARG A 1 201 ? -21.105 14.320 24.249 1.00 80.75 201 ARG A O 1
ATOM 1588 N N . ASN A 1 202 ? -20.323 15.804 22.765 1.00 77.56 202 ASN A N 1
ATOM 1589 C CA . ASN A 1 202 ? -19.934 16.830 23.728 1.00 77.56 202 ASN A CA 1
ATOM 1590 C C . ASN A 1 202 ? -20.804 18.090 23.607 1.00 77.56 202 ASN A C 1
ATOM 1592 O O . ASN A 1 202 ? -20.354 19.150 24.027 1.00 77.56 202 ASN A O 1
ATOM 1596 N N . ALA A 1 203 ? -22.022 17.979 23.063 1.00 72.88 203 ALA A N 1
ATOM 1597 C CA . ALA A 1 203 ? -22.928 19.112 22.874 1.00 72.88 203 ALA A CA 1
ATOM 1598 C C . ALA A 1 203 ? -23.239 19.854 24.189 1.00 72.88 203 ALA A C 1
ATOM 1600 O O . ALA A 1 203 ? -23.397 21.069 24.180 1.00 72.88 203 ALA A O 1
ATOM 1601 N N . ASP A 1 204 ? -23.230 19.139 25.319 1.00 77.44 204 ASP A N 1
ATOM 1602 C CA . ASP A 1 204 ? -23.468 19.702 26.656 1.00 77.44 204 ASP A CA 1
ATOM 1603 C C . ASP A 1 204 ? -22.241 20.416 27.258 1.00 77.44 204 ASP A C 1
ATOM 1605 O O . ASP A 1 204 ? -22.304 20.961 28.360 1.00 77.44 204 ASP A O 1
ATOM 1609 N N . LYS A 1 205 ? -21.087 20.385 26.580 1.00 73.88 205 LYS A N 1
ATOM 1610 C CA . LYS A 1 205 ? -19.845 21.024 27.034 1.00 73.88 205 LYS A CA 1
ATOM 1611 C C . LYS A 1 205 ? -19.587 22.282 26.205 1.00 73.88 205 LYS A C 1
ATOM 1613 O O . LYS A 1 205 ? -19.862 22.278 25.007 1.00 73.88 205 LYS A O 1
ATOM 1618 N N . PRO A 1 206 ? -19.000 23.340 26.796 1.00 67.94 206 PRO A N 1
ATOM 1619 C CA . PRO A 1 206 ? -18.639 24.529 26.036 1.00 67.94 206 PRO A CA 1
ATOM 1620 C C . PRO A 1 206 ? -17.724 24.139 24.866 1.00 67.94 206 PRO A C 1
ATOM 1622 O O . PRO A 1 206 ? -16.865 23.261 25.044 1.00 67.94 206 PRO A O 1
ATOM 1625 N N . PRO A 1 207 ? -17.889 24.767 23.686 1.00 64.81 207 PRO A N 1
ATOM 1626 C CA . PRO A 1 207 ? -17.088 24.452 22.515 1.00 64.81 207 PRO A CA 1
ATOM 1627 C C . PRO A 1 207 ? -15.616 24.663 22.860 1.00 64.81 207 PRO A C 1
ATOM 1629 O O . PRO A 1 207 ? -15.141 25.783 23.040 1.00 64.81 207 PRO A O 1
ATOM 1632 N N . LYS A 1 208 ? -14.876 23.561 22.984 1.00 65.88 208 LYS A N 1
ATOM 1633 C CA . LYS A 1 208 ? -13.420 23.625 23.015 1.00 65.88 208 LYS A CA 1
ATOM 1634 C C . LYS A 1 208 ? -13.006 23.935 21.583 1.00 65.88 208 LYS A C 1
ATOM 1636 O O . LYS A 1 208 ? -13.272 23.136 20.691 1.00 65.88 208 LYS A O 1
ATOM 1641 N N . GLY A 1 209 ? -12.423 25.112 21.359 1.00 65.56 209 GLY A N 1
ATOM 1642 C CA . GLY A 1 209 ? -11.840 25.449 20.062 1.00 65.56 209 GLY A CA 1
ATOM 1643 C C . GLY A 1 209 ? -10.870 24.355 19.608 1.00 65.56 209 GLY A C 1
ATOM 1644 O O . GLY A 1 209 ? -10.277 23.669 20.445 1.00 65.56 209 GLY A O 1
ATOM 1645 N N . PHE A 1 210 ? -10.728 24.188 18.293 1.00 69.06 210 PHE A N 1
ATOM 1646 C CA . PHE A 1 210 ? -9.834 23.192 17.709 1.00 69.06 210 PHE A CA 1
ATOM 1647 C C . PHE A 1 210 ? -8.407 23.409 18.223 1.00 69.06 210 PHE A C 1
ATOM 1649 O O . PHE A 1 210 ? -7.781 24.435 17.948 1.00 69.06 210 PHE A O 1
ATOM 1656 N N . ARG A 1 211 ? -7.897 22.467 19.021 1.00 79.12 211 ARG A N 1
ATOM 1657 C CA . ARG A 1 211 ? -6.543 22.561 19.569 1.00 79.12 211 ARG A CA 1
ATOM 1658 C C . ARG A 1 211 ? -5.572 22.012 18.539 1.00 79.12 211 ARG A C 1
ATOM 1660 O O . ARG A 1 211 ? -5.721 20.876 18.103 1.00 79.12 211 ARG A O 1
ATOM 1667 N N . LEU A 1 212 ? -4.516 22.764 18.233 1.00 82.50 212 LEU A N 1
ATOM 1668 C CA . LEU A 1 212 ? -3.441 22.316 17.337 1.00 82.50 212 LEU A CA 1
ATOM 1669 C C . LEU A 1 212 ? -2.862 20.946 17.751 1.00 82.50 212 LEU A C 1
ATOM 1671 O O . LEU A 1 212 ? -2.442 20.156 16.913 1.00 82.50 212 LEU A O 1
ATOM 1675 N N . TRP A 1 213 ? -2.909 20.631 19.047 1.00 83.56 213 TRP A N 1
ATOM 1676 C CA . TRP A 1 213 ? -2.466 19.347 19.585 1.00 83.56 213 TRP A CA 1
ATOM 1677 C C . TRP A 1 213 ? -3.329 18.151 19.160 1.00 83.56 213 TRP A C 1
ATOM 1679 O O . TRP A 1 213 ? -2.802 17.057 18.990 1.00 83.56 213 TRP A O 1
ATOM 1689 N N . GLU A 1 214 ? -4.629 18.347 18.927 1.00 81.56 214 GLU A N 1
ATOM 1690 C CA . GLU A 1 214 ? -5.523 17.296 18.418 1.00 81.56 214 GLU A CA 1
ATOM 1691 C C . GLU A 1 214 ? -5.215 16.974 16.951 1.00 81.56 214 GLU A C 1
ATOM 1693 O O . GLU A 1 214 ? -5.247 15.811 16.549 1.00 81.56 214 GLU A O 1
ATOM 1698 N N . LEU A 1 215 ? -4.837 17.991 16.166 1.00 82.38 215 LEU A N 1
ATOM 1699 C CA . LEU A 1 215 ? -4.351 17.802 14.799 1.00 82.38 215 LEU A CA 1
ATOM 1700 C C . LEU A 1 215 ? -3.034 17.022 14.781 1.00 82.38 215 LEU A C 1
ATOM 1702 O O . LEU A 1 215 ? -2.895 16.067 14.020 1.00 82.38 215 LEU A O 1
ATOM 1706 N N . ILE A 1 216 ? -2.080 17.413 15.628 1.00 87.50 216 ILE A N 1
ATOM 1707 C CA . ILE A 1 216 ? -0.768 16.760 15.716 1.00 87.50 216 ILE A CA 1
ATOM 1708 C C . ILE A 1 216 ? -0.923 15.299 16.156 1.00 87.50 216 ILE A C 1
ATOM 1710 O O . ILE A 1 216 ? -0.350 14.411 15.530 1.00 87.50 216 ILE A O 1
ATOM 1714 N N . ASP A 1 217 ? -1.763 15.025 17.155 1.00 86.38 217 ASP A N 1
ATOM 1715 C CA . ASP A 1 217 ? -2.084 13.663 17.589 1.00 86.38 217 ASP A CA 1
ATOM 1716 C C . ASP A 1 217 ? -2.727 12.829 16.463 1.00 86.38 217 ASP A C 1
ATOM 1718 O O . ASP A 1 217 ? -2.337 11.681 16.233 1.00 86.38 217 ASP A O 1
ATOM 1722 N N . ALA A 1 218 ? -3.654 13.407 15.689 1.00 82.50 218 ALA A N 1
ATOM 1723 C CA . ALA A 1 218 ? -4.253 12.735 14.535 1.00 82.50 218 ALA A CA 1
ATOM 1724 C C . ALA A 1 218 ? -3.223 12.414 13.435 1.00 82.50 218 ALA A C 1
ATOM 1726 O O . ALA A 1 218 ? -3.237 11.311 12.877 1.00 82.50 218 ALA A O 1
ATOM 1727 N N . ILE A 1 219 ? -2.305 13.342 13.146 1.00 86.44 219 ILE A N 1
ATOM 1728 C CA . ILE A 1 219 ? -1.224 13.150 12.168 1.00 86.44 219 ILE A CA 1
ATOM 1729 C C . ILE A 1 219 ? -0.259 12.060 12.640 1.00 86.44 219 ILE A C 1
ATOM 1731 O O . ILE A 1 219 ? 0.054 11.155 11.867 1.00 86.44 219 ILE A O 1
ATOM 1735 N N . ILE A 1 220 ? 0.165 12.083 13.906 1.00 90.56 220 ILE A N 1
ATOM 1736 C CA . ILE A 1 220 ? 1.077 11.077 14.474 1.00 90.56 220 ILE A CA 1
ATOM 1737 C C . ILE A 1 220 ? 0.437 9.688 14.435 1.00 90.56 220 ILE A C 1
ATOM 1739 O O . ILE A 1 220 ? 1.071 8.731 13.993 1.00 90.56 220 ILE A O 1
ATOM 1743 N N . LYS A 1 221 ? -0.836 9.559 14.825 1.00 86.38 221 LYS A N 1
ATOM 1744 C CA . LYS A 1 221 ? -1.570 8.285 14.736 1.00 86.38 221 LYS A CA 1
ATOM 1745 C C . LYS A 1 221 ? -1.650 7.771 13.301 1.00 86.38 221 LYS A C 1
ATOM 1747 O O . LYS A 1 221 ? -1.504 6.571 13.074 1.00 86.38 221 LYS A O 1
ATOM 1752 N N . ARG A 1 222 ? -1.863 8.663 12.329 1.00 87.62 222 ARG A N 1
ATOM 1753 C CA . ARG A 1 222 ? -1.863 8.312 10.903 1.00 87.62 222 ARG A CA 1
ATOM 1754 C C . ARG A 1 222 ? -0.480 7.847 10.447 1.00 87.62 222 ARG A C 1
ATOM 1756 O O . ARG A 1 222 ? -0.393 6.815 9.788 1.00 87.62 222 ARG A O 1
ATOM 1763 N N . PHE A 1 223 ? 0.574 8.559 10.834 1.00 89.19 223 PHE A N 1
ATOM 1764 C CA . PHE A 1 223 ? 1.955 8.208 10.512 1.00 89.19 223 PHE A CA 1
ATOM 1765 C C . PHE A 1 223 ? 2.329 6.836 11.089 1.00 89.19 223 PHE A C 1
ATOM 1767 O O . PHE A 1 223 ? 2.710 5.938 10.347 1.00 89.19 223 PHE A O 1
ATOM 1774 N N . LEU A 1 224 ? 2.100 6.610 12.387 1.00 90.12 224 LEU A N 1
ATOM 1775 C CA . LEU A 1 224 ? 2.389 5.330 13.049 1.00 90.12 224 LEU A CA 1
ATOM 1776 C C . LEU A 1 224 ? 1.585 4.152 12.480 1.00 90.12 224 LEU A C 1
ATOM 1778 O O . LEU A 1 224 ? 2.040 3.015 12.548 1.00 90.12 224 LEU A O 1
ATOM 1782 N N . ARG A 1 225 ? 0.401 4.405 11.913 1.00 87.12 225 ARG A N 1
ATOM 1783 C CA . ARG A 1 225 ? -0.420 3.373 11.269 1.00 87.12 225 ARG A CA 1
ATOM 1784 C C . ARG A 1 225 ? 0.065 3.018 9.860 1.00 87.12 225 ARG A C 1
ATOM 1786 O O . ARG A 1 225 ? -0.019 1.853 9.484 1.00 87.12 225 ARG A O 1
ATOM 1793 N N . LEU A 1 226 ? 0.499 4.001 9.071 1.00 88.12 226 LEU A N 1
ATOM 1794 C CA . LEU A 1 226 ? 0.834 3.816 7.651 1.00 88.12 226 LEU A CA 1
ATOM 1795 C C . LEU A 1 226 ? 2.304 3.452 7.421 1.00 88.12 226 LEU A C 1
ATOM 1797 O O . LEU A 1 226 ? 2.600 2.666 6.527 1.00 88.12 226 LEU A O 1
ATOM 1801 N N . THR A 1 227 ? 3.220 3.978 8.233 1.00 88.31 227 THR A N 1
ATOM 1802 C CA . THR A 1 227 ? 4.663 3.779 8.042 1.00 88.31 227 THR A CA 1
ATOM 1803 C C . THR A 1 227 ? 5.103 2.313 8.149 1.00 88.31 227 THR A C 1
ATOM 1805 O O . THR A 1 227 ? 5.842 1.879 7.267 1.00 88.31 227 THR A O 1
ATOM 1808 N N . PRO A 1 228 ? 4.650 1.500 9.129 1.00 86.12 228 PRO A N 1
ATOM 1809 C CA . PRO A 1 228 ? 5.084 0.104 9.220 1.00 86.12 228 PRO A CA 1
ATOM 1810 C C . PRO A 1 228 ? 4.777 -0.741 7.968 1.00 86.12 228 PRO A C 1
ATOM 1812 O O . PRO A 1 228 ? 5.712 -1.337 7.433 1.00 86.12 228 PRO A O 1
ATOM 1815 N N . PRO A 1 229 ? 3.531 -0.790 7.444 1.00 88.19 229 PRO A N 1
ATOM 1816 C CA . PRO A 1 229 ? 3.260 -1.549 6.224 1.00 88.19 229 PRO A CA 1
ATOM 1817 C C . PRO A 1 229 ? 3.961 -0.953 4.998 1.00 88.19 229 PRO A C 1
ATOM 1819 O O . PRO A 1 229 ? 4.400 -1.704 4.133 1.00 88.19 229 PRO A O 1
ATOM 1822 N N . TYR A 1 230 ? 4.117 0.373 4.932 1.00 87.50 230 TYR A N 1
ATOM 1823 C CA . TYR A 1 230 ? 4.802 1.026 3.818 1.00 87.50 230 TYR A CA 1
ATOM 1824 C C . TYR A 1 230 ? 6.286 0.638 3.728 1.00 87.50 230 TYR A C 1
ATOM 1826 O O . TYR A 1 230 ? 6.769 0.302 2.650 1.00 87.50 230 TYR A O 1
ATOM 1834 N N . LEU A 1 231 ? 6.994 0.590 4.862 1.00 84.69 231 LEU A N 1
ATOM 1835 C CA . LEU A 1 231 ? 8.396 0.162 4.902 1.00 84.69 231 LEU A CA 1
ATOM 1836 C C . LEU A 1 231 ? 8.579 -1.299 4.489 1.00 84.69 231 LEU A C 1
ATOM 1838 O O . LEU A 1 231 ? 9.523 -1.616 3.770 1.00 84.69 231 LEU A O 1
ATOM 1842 N N . VAL A 1 232 ? 7.662 -2.180 4.901 1.00 86.75 232 VAL A N 1
ATOM 1843 C CA . VAL A 1 232 ? 7.680 -3.585 4.468 1.00 86.75 232 VAL A CA 1
ATOM 1844 C C . VAL A 1 232 ? 7.487 -3.686 2.954 1.00 86.75 232 VAL A C 1
ATOM 1846 O O . VAL A 1 232 ? 8.206 -4.441 2.309 1.00 86.75 232 VAL A O 1
ATOM 1849 N N . LEU A 1 233 ? 6.567 -2.909 2.372 1.00 87.50 233 LEU A N 1
ATOM 1850 C CA . LEU A 1 233 ? 6.345 -2.897 0.922 1.00 87.50 233 LEU A CA 1
ATOM 1851 C C . LEU A 1 233 ? 7.563 -2.389 0.143 1.00 87.50 233 LEU A C 1
ATOM 1853 O O . LEU A 1 233 ? 7.927 -3.007 -0.853 1.00 87.50 233 LEU A O 1
ATOM 1857 N N . ILE A 1 234 ? 8.218 -1.318 0.603 1.00 83.62 234 ILE A N 1
ATOM 1858 C CA . ILE A 1 234 ? 9.454 -0.818 -0.021 1.00 83.62 234 ILE A CA 1
ATOM 1859 C C . ILE A 1 234 ? 10.548 -1.883 0.022 1.00 83.62 234 ILE A C 1
ATOM 1861 O O . ILE A 1 234 ? 11.174 -2.159 -0.997 1.00 83.62 234 ILE A O 1
ATOM 1865 N N . GLY A 1 235 ? 10.759 -2.511 1.179 1.00 84.50 235 GLY A N 1
ATOM 1866 C CA . GLY A 1 235 ? 11.775 -3.550 1.307 1.00 84.50 235 GLY A CA 1
ATOM 1867 C C . GLY A 1 235 ? 11.468 -4.786 0.452 1.00 84.50 235 GLY A C 1
ATOM 1868 O O . GLY A 1 235 ? 12.368 -5.350 -0.163 1.00 84.50 235 GLY A O 1
ATOM 1869 N N . LEU A 1 236 ? 10.196 -5.189 0.340 1.00 86.31 236 LEU A N 1
ATOM 1870 C CA . LEU A 1 236 ? 9.778 -6.257 -0.577 1.00 86.31 236 LEU A CA 1
ATOM 1871 C C . LEU A 1 236 ? 10.011 -5.883 -2.045 1.00 86.31 236 LEU A C 1
ATOM 1873 O O . LEU A 1 236 ? 10.431 -6.738 -2.828 1.00 86.31 236 LEU A O 1
ATOM 1877 N N . ALA A 1 237 ? 9.762 -4.627 -2.417 1.00 83.56 237 ALA A N 1
ATOM 1878 C CA . ALA A 1 237 ? 10.042 -4.125 -3.756 1.00 83.56 237 ALA A CA 1
ATOM 1879 C C . ALA A 1 237 ? 11.551 -4.124 -4.055 1.00 83.56 237 ALA A C 1
ATOM 1881 O O . ALA A 1 237 ? 11.937 -4.522 -5.147 1.00 83.56 237 ALA A O 1
ATOM 1882 N N . GLU A 1 238 ? 12.403 -3.773 -3.086 1.00 80.44 238 GLU A N 1
ATOM 1883 C CA . GLU A 1 238 ? 13.870 -3.837 -3.211 1.00 80.44 238 GLU A CA 1
ATOM 1884 C C . GLU A 1 238 ? 14.363 -5.282 -3.405 1.00 80.44 238 GLU A C 1
ATOM 1886 O O . GLU A 1 238 ? 15.146 -5.556 -4.312 1.00 80.44 238 GLU A O 1
ATOM 1891 N N . ILE A 1 239 ? 13.849 -6.236 -2.617 1.00 84.19 239 ILE A N 1
ATOM 1892 C CA . ILE A 1 239 ? 14.193 -7.665 -2.752 1.00 84.19 239 ILE A CA 1
ATOM 1893 C C . ILE A 1 239 ? 13.765 -8.205 -4.119 1.00 84.19 239 ILE A C 1
ATOM 1895 O O . ILE A 1 239 ? 14.547 -8.857 -4.813 1.00 84.19 239 ILE A O 1
ATOM 1899 N N . THR A 1 240 ? 12.512 -7.945 -4.499 1.00 84.69 240 THR A N 1
ATOM 1900 C CA . THR A 1 240 ? 11.948 -8.421 -5.769 1.00 84.69 240 THR A CA 1
ATOM 1901 C C . THR A 1 240 ? 12.671 -7.779 -6.944 1.00 84.69 240 THR A C 1
ATOM 1903 O O . THR A 1 240 ? 12.976 -8.451 -7.924 1.00 84.69 240 THR A O 1
ATOM 1906 N N . GLY A 1 241 ? 12.992 -6.496 -6.828 1.00 79.94 241 GLY A N 1
ATOM 1907 C CA . GLY A 1 241 ? 13.708 -5.745 -7.837 1.00 79.94 241 GLY A CA 1
ATOM 1908 C C . GLY A 1 241 ? 15.124 -6.253 -8.077 1.00 79.94 241 GLY A C 1
ATOM 1909 O O . GLY A 1 241 ? 15.469 -6.566 -9.213 1.00 79.94 241 GLY A O 1
ATOM 1910 N N . GLY A 1 242 ? 15.910 -6.460 -7.016 1.00 79.88 242 GLY A N 1
ATOM 1911 C CA . GLY A 1 242 ? 17.252 -7.038 -7.138 1.00 79.88 242 GLY A CA 1
ATOM 1912 C C . GLY A 1 242 ? 17.252 -8.451 -7.717 1.00 79.88 242 GLY A C 1
ATOM 1913 O O . GLY A 1 242 ? 18.104 -8.776 -8.542 1.00 79.88 242 GLY A O 1
ATOM 1914 N N . TYR A 1 243 ? 16.252 -9.266 -7.374 1.00 82.56 243 TYR A N 1
ATOM 1915 C CA . TYR A 1 243 ? 16.066 -10.568 -8.010 1.00 82.56 243 TYR A CA 1
ATOM 1916 C C . TYR A 1 243 ? 15.750 -10.436 -9.508 1.00 82.56 243 TYR A C 1
ATOM 1918 O O . TYR A 1 243 ? 16.359 -11.117 -10.338 1.00 82.56 243 TYR A O 1
ATOM 1926 N N . LEU A 1 244 ? 14.814 -9.556 -9.872 1.00 80.56 244 LEU A N 1
ATOM 1927 C CA . LEU A 1 244 ? 14.412 -9.348 -11.261 1.00 80.56 244 LEU A CA 1
ATOM 1928 C C . LEU A 1 244 ? 15.526 -8.717 -12.102 1.00 80.56 244 LEU A C 1
ATOM 1930 O O . LEU A 1 244 ? 15.666 -9.085 -13.258 1.00 80.56 244 LEU A O 1
ATOM 1934 N N . GLU A 1 245 ? 16.354 -7.830 -11.557 1.00 77.75 245 GLU A N 1
ATOM 1935 C CA . GLU A 1 245 ? 17.489 -7.236 -12.279 1.00 77.75 245 GLU A CA 1
ATOM 1936 C C . GLU A 1 245 ? 18.465 -8.309 -12.798 1.00 77.75 245 GLU A C 1
ATOM 1938 O O . GLU A 1 245 ? 18.960 -8.216 -13.921 1.00 77.75 245 GLU A O 1
ATOM 1943 N N . GLN A 1 246 ? 18.701 -9.357 -12.004 1.00 77.62 246 GLN A N 1
ATOM 1944 C CA . GLN A 1 246 ? 19.645 -10.427 -12.340 1.00 77.62 246 GLN A CA 1
ATOM 1945 C C . GLN A 1 246 ? 19.021 -11.571 -13.149 1.00 77.62 246 GLN A C 1
ATOM 1947 O O . GLN A 1 246 ? 19.724 -12.265 -13.884 1.00 77.62 246 GLN A O 1
ATOM 1952 N N . THR A 1 247 ? 17.715 -11.809 -12.988 1.00 80.00 247 THR A N 1
ATOM 1953 C CA . THR A 1 247 ? 17.024 -12.980 -13.565 1.00 80.00 247 THR A CA 1
ATOM 1954 C C . THR A 1 247 ? 16.059 -12.643 -14.696 1.00 80.00 247 THR A C 1
ATOM 1956 O O . THR A 1 247 ? 15.669 -13.537 -15.449 1.00 80.00 247 THR A O 1
ATOM 1959 N N . SER A 1 248 ? 15.671 -11.378 -14.854 1.00 78.94 248 SER A N 1
ATOM 1960 C CA . SER A 1 248 ? 14.788 -10.952 -15.934 1.00 78.94 248 SER A CA 1
ATOM 1961 C C . SER A 1 248 ? 15.566 -10.807 -17.236 1.00 78.94 248 SER A C 1
ATOM 1963 O O . SER A 1 248 ? 16.610 -10.160 -17.311 1.00 78.94 248 SER A O 1
ATOM 1965 N N . GLN A 1 249 ? 15.008 -11.367 -18.307 1.00 73.31 249 GLN A N 1
ATOM 1966 C CA . GLN A 1 249 ? 15.492 -11.128 -19.668 1.00 73.31 249 GLN A CA 1
ATOM 1967 C C . GLN A 1 249 ? 15.181 -9.700 -20.130 1.00 73.31 249 GLN A C 1
ATOM 1969 O O . GLN A 1 249 ? 15.882 -9.135 -20.971 1.00 73.31 249 GLN A O 1
ATOM 1974 N N . TYR A 1 250 ? 14.142 -9.102 -19.555 1.00 71.25 250 TYR A N 1
ATOM 1975 C CA . TYR A 1 250 ? 13.679 -7.784 -19.927 1.00 71.25 250 TYR A CA 1
ATOM 1976 C C . TYR A 1 250 ? 14.450 -6.676 -19.212 1.00 71.25 250 TYR A C 1
ATOM 1978 O O . TYR A 1 250 ? 14.764 -6.778 -18.024 1.00 71.25 250 TYR A O 1
ATOM 1986 N N . HIS A 1 251 ? 14.710 -5.584 -19.933 1.00 65.75 251 HIS A N 1
ATOM 1987 C CA . HIS A 1 251 ? 15.252 -4.366 -19.345 1.00 65.75 251 HIS A CA 1
ATOM 1988 C C . HIS A 1 251 ? 14.141 -3.642 -18.592 1.00 65.75 251 HIS A C 1
ATOM 1990 O O . HIS A 1 251 ? 13.288 -3.014 -19.210 1.00 65.75 251 HIS A O 1
ATOM 1996 N N . ILE A 1 252 ? 14.151 -3.709 -17.263 1.00 66.69 252 ILE A N 1
ATOM 1997 C CA . ILE A 1 252 ? 13.263 -2.856 -16.476 1.00 66.69 252 ILE A CA 1
ATOM 1998 C C . ILE A 1 252 ? 13.765 -1.419 -16.670 1.00 66.69 252 ILE A C 1
ATOM 2000 O O . ILE A 1 252 ? 14.945 -1.146 -16.467 1.00 66.69 252 ILE A O 1
ATOM 2004 N N . PHE A 1 253 ? 12.914 -0.555 -17.224 1.00 54.03 253 PHE A N 1
ATOM 2005 C CA . PHE A 1 253 ? 13.313 0.747 -17.774 1.00 54.03 253 PHE A CA 1
ATOM 2006 C C . PHE A 1 253 ? 13.724 1.757 -16.692 1.00 54.03 253 PHE A C 1
ATOM 2008 O O . PHE A 1 253 ? 14.525 2.647 -16.958 1.00 54.03 253 PHE A O 1
ATOM 2015 N N . ASP A 1 254 ? 13.229 1.581 -15.466 1.00 60.19 254 ASP A N 1
ATOM 2016 C CA . ASP A 1 254 ? 13.618 2.406 -14.329 1.00 60.19 254 ASP A CA 1
ATOM 2017 C C . ASP A 1 254 ? 14.799 1.798 -13.573 1.00 60.19 254 ASP A C 1
ATOM 2019 O O . ASP A 1 254 ? 14.741 0.665 -13.094 1.00 60.19 254 ASP A O 1
ATOM 2023 N N . ASP A 1 255 ? 15.820 2.617 -13.331 1.00 61.94 255 ASP A N 1
ATOM 2024 C CA . ASP A 1 255 ? 16.850 2.388 -12.315 1.00 61.94 255 ASP A CA 1
ATOM 2025 C C . ASP A 1 255 ? 16.263 2.606 -10.896 1.00 61.94 255 ASP A C 1
ATOM 2027 O O . ASP A 1 255 ? 16.881 3.231 -10.029 1.00 61.94 255 ASP A O 1
ATOM 2031 N N . TYR A 1 256 ? 15.045 2.111 -10.625 1.00 63.59 256 TYR A N 1
ATOM 2032 C CA . TYR A 1 256 ? 14.352 2.262 -9.335 1.00 63.59 256 TYR A CA 1
ATOM 2033 C C . TYR A 1 256 ? 15.237 1.789 -8.179 1.00 63.59 256 TYR A C 1
ATOM 2035 O O . TYR A 1 256 ? 15.187 2.349 -7.088 1.00 63.59 256 TYR A O 1
ATOM 2043 N N . GLN A 1 257 ? 16.096 0.802 -8.436 1.00 62.22 257 GLN A N 1
ATOM 2044 C CA . GLN A 1 257 ? 17.086 0.298 -7.500 1.00 62.22 257 GLN A CA 1
ATOM 2045 C C . GLN A 1 257 ? 18.095 1.390 -7.111 1.00 62.22 257 GLN A C 1
ATOM 2047 O O . GLN A 1 257 ? 18.301 1.639 -5.924 1.00 62.22 257 GLN A O 1
ATOM 2052 N N . LYS A 1 258 ? 18.657 2.122 -8.083 1.00 67.06 258 LYS A N 1
ATOM 2053 C CA . LYS A 1 258 ? 19.602 3.220 -7.817 1.00 67.06 258 LYS A CA 1
ATOM 2054 C C . LYS A 1 258 ? 18.912 4.368 -7.090 1.00 67.06 258 LYS A C 1
ATOM 2056 O O . LYS A 1 258 ? 19.399 4.809 -6.048 1.00 67.06 258 LYS A O 1
ATOM 2061 N N . TYR A 1 259 ? 17.738 4.789 -7.558 1.00 70.44 259 TYR A N 1
ATOM 2062 C CA . TYR A 1 259 ? 16.982 5.858 -6.903 1.00 70.44 259 TYR A CA 1
ATOM 2063 C C . TYR A 1 259 ? 16.561 5.477 -5.480 1.00 70.44 259 TYR A C 1
ATOM 2065 O O . TYR A 1 259 ? 16.725 6.278 -4.564 1.00 70.44 259 TYR A O 1
ATOM 2073 N N . CYS A 1 260 ? 16.105 4.245 -5.242 1.00 73.00 260 CYS A N 1
ATOM 2074 C CA . CYS A 1 260 ? 15.769 3.762 -3.903 1.00 73.00 260 CYS A CA 1
ATOM 2075 C C . CYS A 1 260 ? 17.010 3.713 -2.996 1.00 73.00 260 CYS A C 1
ATOM 2077 O O . CYS A 1 260 ? 16.949 4.122 -1.833 1.00 73.00 260 CYS A O 1
ATOM 2079 N N . THR A 1 261 ? 18.177 3.306 -3.516 1.00 69.38 261 THR A N 1
ATOM 2080 C CA . THR A 1 261 ? 19.417 3.308 -2.724 1.00 69.38 261 THR A CA 1
ATOM 2081 C C . THR A 1 261 ? 19.805 4.707 -2.243 1.00 69.38 261 THR A C 1
ATOM 2083 O O . THR A 1 261 ? 20.097 4.879 -1.060 1.00 69.38 261 THR A O 1
ATOM 2086 N N . THR A 1 262 ? 19.700 5.731 -3.083 1.00 75.31 262 THR A N 1
ATOM 2087 C CA . THR A 1 262 ? 20.079 7.103 -2.707 1.00 75.31 262 THR A CA 1
ATOM 2088 C C . THR A 1 262 ? 18.987 7.813 -1.897 1.00 75.31 262 THR A C 1
ATOM 2090 O O . THR A 1 262 ? 19.274 8.484 -0.905 1.00 75.31 262 THR A O 1
ATOM 2093 N N . ASN A 1 263 ? 17.717 7.597 -2.250 1.00 76.25 263 ASN A N 1
ATOM 2094 C CA . ASN A 1 263 ? 16.588 8.427 -1.816 1.00 76.25 263 ASN A CA 1
ATOM 2095 C C . ASN A 1 263 ? 15.596 7.726 -0.869 1.00 76.25 263 ASN A C 1
ATOM 2097 O O . ASN A 1 263 ? 14.506 8.235 -0.613 1.00 76.25 263 ASN A O 1
ATOM 2101 N N . TRP A 1 264 ? 15.952 6.571 -0.301 1.00 77.62 264 TRP A N 1
ATOM 2102 C CA . TRP A 1 264 ? 15.095 5.816 0.631 1.00 77.62 264 TRP A CA 1
ATOM 2103 C C . TRP A 1 264 ? 14.538 6.642 1.802 1.00 77.62 264 TRP A C 1
ATOM 2105 O O . TRP A 1 264 ? 13.413 6.417 2.245 1.00 77.62 264 TRP A O 1
ATOM 2115 N N . TRP A 1 265 ? 15.304 7.607 2.310 1.00 81.06 265 TRP A N 1
ATOM 2116 C CA . TRP A 1 265 ? 14.897 8.444 3.437 1.00 81.06 265 TRP A CA 1
ATOM 2117 C C . TRP A 1 265 ? 13.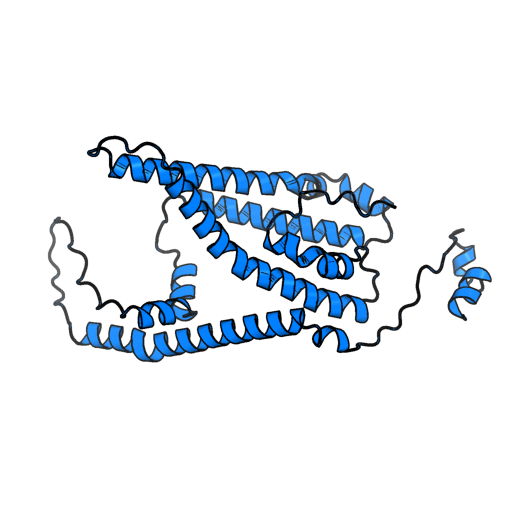750 9.397 3.061 1.00 81.06 265 TRP A C 1
ATOM 2119 O O . TRP A 1 265 ? 12.910 9.705 3.906 1.00 81.06 265 TRP A O 1
ATOM 2129 N N . MET A 1 266 ? 13.650 9.801 1.788 1.00 82.56 266 MET A N 1
ATOM 2130 C CA . MET A 1 266 ? 12.537 10.620 1.290 1.00 82.56 266 MET A CA 1
ATOM 2131 C C . MET A 1 266 ? 11.222 9.845 1.306 1.00 82.56 266 MET A C 1
ATOM 2133 O O . MET A 1 266 ? 10.185 10.399 1.679 1.00 82.56 266 MET A O 1
ATOM 2137 N N . ASN A 1 267 ? 11.289 8.540 1.022 1.00 81.12 267 ASN A N 1
ATOM 2138 C CA . ASN A 1 267 ? 10.149 7.648 1.175 1.00 81.12 267 ASN A CA 1
ATOM 2139 C C . ASN A 1 267 ? 9.695 7.582 2.639 1.00 81.12 267 ASN A C 1
ATOM 2141 O O . ASN A 1 267 ? 8.506 7.725 2.912 1.00 81.12 267 ASN A O 1
ATOM 2145 N N . LEU A 1 268 ? 10.623 7.441 3.592 1.00 81.56 268 LEU A N 1
ATOM 2146 C CA . LEU A 1 268 ? 10.295 7.397 5.024 1.00 81.56 268 LEU A CA 1
ATOM 2147 C C . LEU A 1 268 ? 9.621 8.691 5.520 1.00 81.56 268 LEU A C 1
ATOM 2149 O O . LEU A 1 268 ? 8.736 8.641 6.375 1.00 81.56 268 LEU A O 1
ATOM 2153 N N . LEU A 1 269 ? 10.025 9.842 4.979 1.00 83.31 269 LEU A N 1
ATOM 2154 C CA . LEU A 1 269 ? 9.485 11.155 5.339 1.00 83.31 269 LEU A CA 1
ATOM 2155 C C . LEU A 1 269 ? 8.247 11.567 4.522 1.00 83.31 269 LEU A C 1
ATOM 2157 O O . LEU A 1 269 ? 7.691 12.630 4.783 1.00 83.31 269 LEU A O 1
ATOM 2161 N N . TYR A 1 270 ? 7.790 10.743 3.569 1.00 83.69 270 TYR A N 1
ATOM 2162 C CA . TYR A 1 270 ? 6.688 11.054 2.643 1.00 83.69 270 TYR A CA 1
ATOM 2163 C C . TYR A 1 270 ? 6.896 12.342 1.822 1.00 83.69 270 TYR A C 1
ATOM 2165 O O . TYR A 1 270 ? 5.936 13.011 1.443 1.00 83.69 270 TYR A O 1
ATOM 2173 N N . ILE A 1 271 ? 8.146 12.683 1.508 1.00 85.38 271 ILE A N 1
ATOM 2174 C CA . ILE A 1 271 ? 8.506 13.894 0.748 1.00 85.38 271 ILE A CA 1
ATOM 2175 C C . ILE A 1 271 ? 8.911 13.596 -0.698 1.00 85.38 271 ILE A C 1
ATOM 2177 O O . ILE A 1 271 ? 9.571 14.404 -1.338 1.00 85.38 271 ILE A O 1
ATOM 2181 N N . ASN A 1 272 ? 8.468 12.463 -1.240 1.00 77.06 272 ASN A N 1
ATOM 2182 C CA . ASN A 1 272 ? 8.772 12.042 -2.613 1.00 77.06 272 ASN A CA 1
ATOM 2183 C C . ASN A 1 272 ? 8.301 13.032 -3.694 1.00 77.06 272 ASN A C 1
ATOM 2185 O O . ASN A 1 272 ? 8.792 12.991 -4.814 1.00 77.06 272 ASN A O 1
ATOM 2189 N N . ASN A 1 273 ? 7.351 13.912 -3.359 1.00 74.12 273 ASN A N 1
ATOM 2190 C CA . ASN A 1 273 ? 6.828 14.939 -4.263 1.00 74.12 273 ASN A CA 1
ATOM 2191 C C . ASN A 1 273 ? 7.591 16.270 -4.184 1.00 74.12 273 ASN A C 1
ATOM 2193 O O . ASN A 1 273 ? 7.250 17.193 -4.920 1.00 74.12 273 ASN A O 1
ATOM 2197 N N . LEU A 1 274 ? 8.565 16.417 -3.276 1.00 74.69 274 LEU A N 1
ATOM 2198 C CA . LEU A 1 274 ? 9.441 17.584 -3.265 1.00 74.69 274 LEU A CA 1
ATOM 2199 C C . LEU A 1 274 ? 10.554 17.323 -4.283 1.00 74.69 274 LEU A C 1
ATOM 2201 O O . LEU A 1 274 ? 11.388 16.452 -4.038 1.00 74.69 274 LEU A O 1
ATOM 2205 N N . PRO A 1 275 ? 10.579 18.019 -5.431 1.00 58.97 275 PRO A N 1
ATOM 2206 C CA . PRO A 1 275 ? 11.633 17.806 -6.405 1.00 58.97 275 PRO A CA 1
ATOM 2207 C C . PRO A 1 275 ? 12.983 18.162 -5.781 1.00 58.97 275 PRO A C 1
ATOM 2209 O O . PRO A 1 275 ? 13.256 19.322 -5.469 1.00 58.97 275 PRO A O 1
ATOM 2212 N N . THR A 1 276 ? 13.871 17.180 -5.656 1.00 52.72 276 THR A N 1
ATOM 2213 C CA . THR A 1 276 ? 15.302 17.458 -5.732 1.00 52.72 276 THR A CA 1
ATOM 2214 C C . THR A 1 276 ? 15.607 17.743 -7.198 1.00 52.72 276 THR A C 1
ATOM 2216 O O . THR A 1 276 ? 15.781 16.823 -7.991 1.00 52.72 276 THR A O 1
ATOM 2219 N N . PHE A 1 277 ? 15.657 19.026 -7.559 1.00 48.00 277 PHE A N 1
ATOM 2220 C CA . PHE A 1 277 ? 16.179 19.568 -8.825 1.00 48.00 277 PHE A CA 1
ATOM 2221 C C . PHE A 1 277 ? 17.675 19.243 -9.058 1.00 48.00 277 PHE A C 1
ATOM 2223 O O . PHE A 1 277 ? 18.408 20.067 -9.593 1.00 48.00 277 PHE A O 1
ATOM 2230 N N . VAL A 1 278 ? 18.173 18.098 -8.590 1.00 48.56 278 VAL A N 1
ATOM 2231 C CA . VAL A 1 278 ? 19.615 17.831 -8.518 1.00 48.56 278 VAL A CA 1
ATOM 2232 C C . VAL A 1 278 ? 20.094 16.853 -9.588 1.00 48.56 278 VAL A C 1
ATOM 2234 O O . VAL A 1 278 ? 21.262 16.921 -9.933 1.00 48.56 278 VAL A O 1
ATOM 2237 N N . ASP A 1 279 ? 19.218 16.066 -10.221 1.00 44.62 279 ASP A N 1
ATOM 2238 C CA . ASP A 1 279 ? 19.645 15.100 -11.247 1.00 44.62 279 ASP A CA 1
ATOM 2239 C C . ASP A 1 279 ? 18.779 15.164 -12.521 1.00 44.62 279 ASP A C 1
ATOM 2241 O O . ASP A 1 279 ? 18.193 14.169 -12.949 1.00 44.62 279 ASP A O 1
ATOM 2245 N N . LEU A 1 280 ? 18.677 16.348 -13.132 1.00 35.06 280 LEU A N 1
ATOM 2246 C CA . LEU A 1 280 ? 18.394 16.452 -14.569 1.00 35.06 280 LEU A CA 1
ATOM 2247 C C . LEU A 1 280 ? 19.750 16.497 -15.298 1.00 35.06 280 LEU A C 1
ATOM 2249 O O . LEU A 1 280 ? 20.526 17.406 -14.994 1.00 35.06 280 LEU A O 1
ATOM 2253 N N . PRO A 1 281 ? 20.069 15.552 -16.202 1.00 37.84 281 PRO A N 1
ATOM 2254 C CA . PRO A 1 281 ? 21.138 15.762 -17.176 1.00 37.84 281 PRO A CA 1
ATOM 2255 C C . PRO A 1 281 ? 20.807 16.911 -18.139 1.00 37.84 281 PRO A C 1
ATOM 2257 O O . PRO A 1 281 ? 19.604 17.138 -18.417 1.00 37.84 281 PRO A O 1
#

Radius of gyration: 28.35 Å; chains: 1; bounding box: 74×49×80 Å

Foldseek 3Di:
DVVQCCLVVVVDPVCVPPVDRDDDPDDADLDDDCVLCVPVLNVVLVVLVVVLVVLLVQLQCCCVPPVVVLVVVVCVVDPDDPDDDDDDDDDDDPDDDPDDPPVNVSSNVSHPVVVVCVVPPPVDDDVCVVLVVLLVVLVVLLVLLVVVVQVQLQDPCVVVVVVVCPDPVNVSSVVNVVSVVSVVVSVVVVVVVVVVVVCVVCVVPDDDPDDVVVVVVVVVVVLVVPLSVQSSVLSVCSVVVSSCVSNPPTDSPDPVNVCCVVCVVCSSVVNPVPDPPPDDD

Secondary structure (DSSP, 8-state):
-HHHHHHHTT-STTTTTS---------------GGGGGSHHHHHHHHHHHHHHHHHHHHHHHIIIIIHHHHHHHHHH--------------PPPPP--PPPHHHHHHHHT-HHHHHHHHH--SSPPTTHHHHHHHHHHHHHHHHHHHHHHHHHT-S-HHHHHHHHTSHHHHHHHTTHHHHHHHHHHHHHHHHHHHHHHHHHTTTS------HHHHHHHHHHHHHHHHHHHHHHHHHHHHHHHHHHHH-SS--S--HHHHHHHHHHHHHTT-TTS--TT---

Sequence (281 aa):
MILRKIFDERTWSIGNLYQMDFTLMSVRDLKNDMTYLMTWRVIVTGIIILVSLLLVIVGTCYDLRVHQKRLQKNKTASPGPKVSVENGGPSNPPPPVSRPGAAGAIVLSFSAYTNSQYIFDTSKSRSMDCLDGLRFLSMGWVLLVHTALYGTWMTDNNRWSYRVGADFVTQIISNGSFSVDTFLFLSGFLSAYSFLGVCKRNADKPPKGFRLWELIDAIIKRFLRLTPPYLVLIGLAEITGGYLEQTSQYHIFDDYQKYCTTNWWMNLLYINNLPTFVDLP

pLDDT: mean 76.65, std 14.66, range [28.17, 94.19]

Organism: 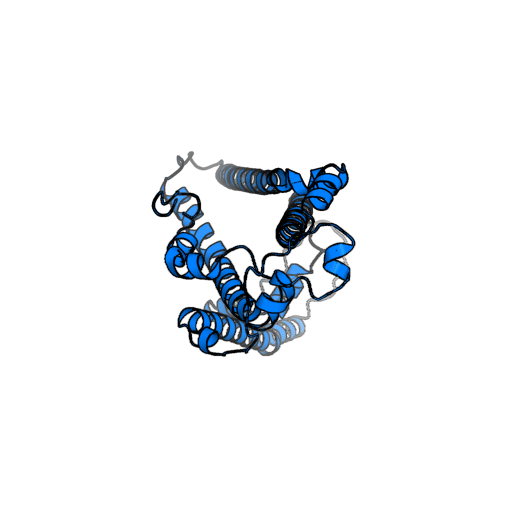NCBI:txid64838